Protein AF-X1MIT2-F1 (afdb_monomer_lite)

Structure (mmCIF, N/CA/C/O backbone):
data_AF-X1MIT2-F1
#
_entry.id   AF-X1MIT2-F1
#
loop_
_atom_site.group_PDB
_atom_site.id
_atom_site.type_symbol
_atom_site.label_atom_id
_atom_site.label_alt_id
_atom_site.label_comp_id
_atom_site.label_asym_id
_atom_site.label_entity_id
_atom_site.label_seq_id
_atom_site.pdbx_PDB_ins_code
_atom_site.Cartn_x
_atom_site.Cartn_y
_atom_site.Cartn_z
_atom_site.occupancy
_atom_site.B_iso_or_equiv
_atom_site.auth_seq_id
_atom_site.auth_comp_id
_atom_site.auth_asym_id
_atom_site.auth_atom_id
_atom_site.pdbx_PDB_model_num
ATOM 1 N N . MET A 1 1 ? -1.394 -12.475 2.514 1.00 59.34 1 MET A N 1
ATOM 2 C CA . MET A 1 1 ? -2.767 -11.956 2.740 1.00 59.34 1 MET A CA 1
ATOM 3 C C . MET A 1 1 ? -3.650 -12.975 3.450 1.00 59.34 1 MET A C 1
ATOM 5 O O . MET A 1 1 ? -4.331 -12.569 4.380 1.00 59.34 1 MET A O 1
ATOM 9 N N . GLN A 1 2 ? -3.579 -14.261 3.082 1.00 59.44 2 GLN A N 1
ATOM 10 C CA . GLN A 1 2 ? -4.323 -15.360 3.720 1.00 59.44 2 GLN A CA 1
ATOM 11 C C . GLN A 1 2 ? -4.137 -15.402 5.253 1.00 59.44 2 GLN A C 1
ATOM 13 O O . GLN A 1 2 ? -5.111 -15.265 5.972 1.00 59.44 2 GLN A O 1
ATOM 18 N N . ASP A 1 3 ? -2.895 -15.341 5.752 1.00 73.94 3 ASP A N 1
ATOM 19 C CA . ASP A 1 3 ? -2.593 -15.336 7.202 1.00 73.94 3 ASP A CA 1
ATOM 20 C C . ASP A 1 3 ? -3.260 -14.199 8.016 1.00 73.94 3 ASP A C 1
ATOM 22 O O . ASP A 1 3 ? -3.625 -14.389 9.171 1.00 73.94 3 ASP A O 1
ATOM 26 N N . ILE A 1 4 ? -3.464 -13.005 7.440 1.00 75.12 4 ILE A N 1
ATOM 27 C CA . ILE A 1 4 ? -4.157 -11.907 8.149 1.00 75.12 4 ILE A CA 1
ATOM 28 C C . ILE A 1 4 ? -5.676 -12.093 8.090 1.00 75.12 4 ILE A C 1
ATOM 30 O O . ILE A 1 4 ? -6.357 -11.770 9.059 1.00 75.12 4 ILE A O 1
ATOM 34 N N . GLY A 1 5 ? -6.197 -12.627 6.980 1.00 73.88 5 GLY A N 1
ATOM 35 C CA . GLY A 1 5 ? -7.602 -13.022 6.868 1.00 73.88 5 GLY A CA 1
ATOM 36 C C . GLY A 1 5 ? -7.962 -14.084 7.904 1.00 73.88 5 GLY A C 1
ATOM 37 O O . GLY A 1 5 ? -8.876 -13.871 8.692 1.00 73.88 5 GLY A O 1
ATOM 38 N N . ASP A 1 6 ? -7.150 -15.136 8.000 1.00 80.25 6 ASP A N 1
ATOM 39 C CA . ASP A 1 6 ? -7.333 -16.228 8.959 1.00 80.25 6 ASP A CA 1
ATOM 40 C C . ASP A 1 6 ? -7.255 -15.733 10.414 1.00 80.25 6 ASP A C 1
ATOM 42 O O . ASP A 1 6 ? -7.964 -16.224 11.292 1.00 80.25 6 ASP A O 1
ATOM 46 N N . LYS A 1 7 ? -6.401 -14.737 10.695 1.00 79.50 7 LYS A N 1
ATOM 47 C CA . LYS A 1 7 ? -6.331 -14.080 12.012 1.00 79.50 7 LYS A CA 1
ATOM 48 C C . LYS A 1 7 ? -7.601 -13.296 12.338 1.00 79.50 7 LYS A C 1
ATOM 50 O O . LYS A 1 7 ? -8.040 -13.357 13.480 1.00 79.50 7 LYS A O 1
ATOM 55 N N . ILE A 1 8 ? -8.190 -12.588 11.371 1.00 77.94 8 ILE A N 1
ATOM 56 C CA . ILE A 1 8 ? -9.464 -11.874 11.562 1.00 77.94 8 ILE A CA 1
ATOM 57 C C . ILE A 1 8 ? -10.600 -12.878 11.786 1.00 77.94 8 ILE A C 1
ATOM 59 O O . ILE A 1 8 ? -11.350 -12.731 12.744 1.00 77.94 8 ILE A O 1
ATOM 63 N N . GLU A 1 9 ? -10.688 -13.930 10.970 1.00 82.12 9 GLU A N 1
ATOM 64 C CA . GLU A 1 9 ? -11.732 -14.956 11.102 1.00 82.12 9 GLU A CA 1
ATOM 65 C C . GLU A 1 9 ? -11.688 -15.667 12.461 1.00 82.12 9 GLU A C 1
ATOM 67 O O . GLU A 1 9 ? -12.730 -15.879 13.080 1.00 82.12 9 GLU A O 1
ATOM 72 N N . LYS A 1 10 ? -10.488 -15.964 12.980 1.00 85.00 10 LYS A N 1
ATOM 73 C CA . LYS A 1 10 ? -10.304 -16.565 14.314 1.00 85.00 10 LYS A CA 1
ATOM 74 C C . LYS A 1 10 ? -10.772 -15.678 15.468 1.00 85.00 10 LYS A C 1
ATOM 76 O O . LYS A 1 10 ? -11.095 -16.209 16.527 1.00 85.00 10 LYS A O 1
ATOM 81 N N . LEU A 1 11 ? -10.782 -14.356 15.293 1.00 81.00 11 LEU A N 1
ATOM 82 C CA . LEU A 1 11 ? -11.264 -13.414 16.309 1.00 81.00 11 LEU A CA 1
ATOM 83 C C . LEU A 1 11 ? -12.794 -13.295 16.319 1.00 81.00 11 LEU A C 1
ATOM 85 O O . LEU A 1 11 ? -13.350 -12.771 17.282 1.00 81.00 11 LEU A O 1
ATOM 89 N N . GLY A 1 12 ? -13.466 -13.809 15.286 1.00 80.88 12 GLY A N 1
ATOM 90 C CA . GLY A 1 12 ? -14.914 -13.763 15.135 1.00 80.88 12 GLY A CA 1
ATOM 91 C C . GLY A 1 12 ? -15.398 -12.619 14.243 1.00 80.88 12 GLY A C 1
ATOM 92 O O . GLY A 1 12 ? -14.629 -11.815 13.717 1.00 80.88 12 GLY A O 1
ATOM 93 N N . ASN A 1 13 ? -16.715 -12.562 14.043 1.00 85.56 13 ASN A N 1
ATOM 94 C CA . ASN A 1 13 ? -17.338 -11.553 13.195 1.00 85.56 13 ASN A CA 1
ATOM 95 C C . ASN A 1 13 ? -17.529 -10.238 13.966 1.00 85.56 13 ASN A C 1
ATOM 97 O O . ASN A 1 13 ? -18.215 -10.203 14.988 1.00 85.56 13 ASN A O 1
ATOM 101 N N . LYS A 1 14 ? -16.979 -9.146 13.423 1.00 84.88 14 LYS A N 1
ATOM 102 C CA . LYS A 1 14 ? -17.106 -7.784 13.955 1.00 84.88 14 LYS A CA 1
ATOM 103 C C . LYS A 1 14 ? -18.549 -7.399 14.289 1.00 84.88 14 LYS A C 1
ATOM 105 O O . LYS A 1 14 ? -18.797 -6.934 15.397 1.00 84.88 14 LYS A O 1
ATOM 110 N N . SER A 1 15 ? -19.503 -7.661 13.392 1.00 83.62 15 SER A N 1
ATOM 111 C CA . SER A 1 15 ? -20.910 -7.299 13.619 1.00 83.62 15 SER A CA 1
ATOM 112 C C . SER A 1 15 ? -21.541 -8.091 14.764 1.00 83.62 15 SER A C 1
ATOM 114 O O . SER A 1 15 ? -22.374 -7.568 15.500 1.00 83.62 15 SER A O 1
ATOM 116 N N . SER A 1 16 ? -21.121 -9.345 14.955 1.00 83.56 16 SER A N 1
ATOM 117 C CA . SER A 1 16 ? -21.576 -10.174 16.073 1.00 83.56 16 SER A CA 1
ATOM 118 C C . SER A 1 16 ? -21.024 -9.668 17.407 1.00 83.56 16 SER A C 1
ATOM 120 O O . SER A 1 16 ? -21.765 -9.614 18.383 1.00 83.56 16 SER A O 1
ATOM 122 N N . ILE A 1 17 ? -19.762 -9.232 17.440 1.00 80.50 17 ILE A N 1
ATOM 123 C CA . ILE A 1 17 ? -19.133 -8.668 18.645 1.00 80.50 17 ILE A CA 1
ATOM 124 C C . ILE A 1 17 ? -19.742 -7.296 18.993 1.00 80.50 17 ILE A C 1
ATOM 126 O O . ILE A 1 17 ? -19.962 -6.989 20.164 1.00 80.50 17 ILE A O 1
ATOM 130 N N . GLU A 1 18 ? -20.072 -6.474 17.992 1.00 78.44 18 GLU A N 1
ATOM 131 C CA . GLU A 1 18 ? -20.801 -5.210 18.183 1.00 78.44 18 GLU A CA 1
ATOM 132 C C . GLU A 1 18 ? -22.214 -5.444 18.748 1.00 78.44 18 GLU A C 1
ATOM 134 O O . GLU A 1 18 ? -22.621 -4.765 19.694 1.00 78.44 18 GLU A O 1
ATOM 139 N N . ALA A 1 19 ? -22.943 -6.439 18.231 1.00 79.25 19 ALA A N 1
ATOM 140 C CA . ALA A 1 19 ? -24.257 -6.823 18.751 1.00 79.25 19 ALA A CA 1
ATOM 141 C C . ALA A 1 19 ? -24.184 -7.373 20.189 1.00 79.25 19 ALA A C 1
ATOM 143 O O . ALA A 1 19 ? -25.055 -7.089 21.017 1.00 79.25 19 ALA A O 1
ATOM 144 N N . GLU A 1 20 ? -23.131 -8.123 20.519 1.00 81.62 20 GLU A N 1
ATOM 145 C CA . GLU A 1 20 ? -22.884 -8.595 21.882 1.00 81.62 20 GLU A CA 1
ATOM 146 C C . GLU A 1 20 ? -22.630 -7.425 22.845 1.00 81.62 20 GLU A C 1
ATOM 148 O O . GLU A 1 20 ? -23.222 -7.381 23.923 1.00 81.62 20 GLU A O 1
ATOM 153 N N . LEU A 1 21 ? -21.835 -6.424 22.448 1.00 80.50 21 LEU A N 1
ATOM 154 C CA . LEU A 1 21 ? -21.629 -5.211 23.249 1.00 80.50 21 LEU A CA 1
ATOM 155 C C . LEU A 1 21 ? -22.930 -4.441 23.496 1.00 80.50 21 LEU A C 1
ATOM 157 O O . LEU A 1 21 ? -23.152 -3.965 24.612 1.00 80.50 21 LEU A O 1
ATOM 161 N N . GLN A 1 22 ? -23.797 -4.354 22.487 1.00 80.12 22 GLN A N 1
ATOM 162 C CA . GLN A 1 22 ? -25.125 -3.758 22.628 1.00 80.12 22 GLN A CA 1
ATOM 163 C C . GLN A 1 22 ? -25.978 -4.543 23.638 1.00 80.12 22 GLN A C 1
ATOM 165 O O . GLN A 1 22 ? -26.549 -3.960 24.559 1.00 80.12 22 GLN A O 1
ATOM 170 N N . THR A 1 23 ? -25.973 -5.873 23.543 1.00 82.00 23 THR A N 1
ATOM 171 C CA . THR A 1 23 ? -26.695 -6.762 24.469 1.00 82.00 23 THR A CA 1
ATOM 172 C C . THR A 1 23 ? -26.167 -6.643 25.905 1.00 82.00 23 THR A C 1
ATOM 174 O O . THR A 1 23 ? -26.935 -6.629 26.869 1.00 82.00 23 THR A O 1
ATOM 177 N N . ILE A 1 24 ? -24.848 -6.521 26.084 1.00 79.69 24 ILE A N 1
ATOM 178 C CA . ILE A 1 24 ? -24.220 -6.313 27.396 1.00 79.69 24 ILE A CA 1
ATOM 179 C C . ILE A 1 24 ? -24.657 -4.974 28.006 1.00 79.69 24 ILE A C 1
ATOM 181 O O . ILE A 1 24 ? -24.951 -4.918 29.204 1.00 79.69 24 ILE A O 1
ATOM 185 N N . ALA A 1 25 ? -24.738 -3.911 27.200 1.00 76.81 25 ALA A N 1
ATOM 186 C CA . ALA A 1 25 ? -25.212 -2.606 27.652 1.00 76.81 25 ALA A CA 1
ATOM 187 C C . ALA A 1 25 ? -26.683 -2.660 28.104 1.00 76.81 25 ALA A C 1
ATOM 189 O O . ALA A 1 25 ? -27.009 -2.174 29.189 1.00 76.81 25 ALA A O 1
ATOM 190 N N . GLU A 1 26 ? -27.546 -3.321 27.330 1.00 81.56 26 GLU A N 1
ATOM 191 C CA . GLU A 1 26 ? -28.964 -3.519 27.661 1.00 81.56 26 GLU A CA 1
ATOM 192 C C . GLU A 1 26 ? -29.146 -4.331 28.953 1.00 81.56 26 GLU A C 1
ATOM 194 O O . GLU A 1 26 ? -29.922 -3.949 29.832 1.00 81.56 26 GLU A O 1
ATOM 199 N N . ASN A 1 27 ? -28.366 -5.400 29.132 1.00 80.88 27 ASN A N 1
ATOM 200 C CA . ASN A 1 27 ? -28.388 -6.211 30.351 1.00 80.88 27 ASN A CA 1
ATOM 201 C C . ASN A 1 27 ? -27.878 -5.443 31.581 1.00 80.88 27 ASN A C 1
ATOM 203 O O . ASN A 1 27 ? -28.420 -5.595 32.679 1.00 80.88 27 ASN A O 1
ATOM 207 N N . SER A 1 28 ? -26.865 -4.586 31.412 1.00 75.38 28 SER A N 1
ATOM 208 C CA . SER A 1 28 ? -26.392 -3.704 32.485 1.00 75.38 28 SER A CA 1
ATOM 209 C C . SER A 1 28 ? -27.458 -2.673 32.873 1.00 75.38 28 SER A C 1
ATOM 211 O O . SER A 1 28 ? -27.595 -2.347 34.053 1.00 75.38 28 SER A O 1
ATOM 213 N N . GLU A 1 29 ? -28.239 -2.178 31.908 1.00 72.19 29 GLU A N 1
ATOM 214 C CA . GLU A 1 29 ? -29.372 -1.284 32.167 1.00 72.19 29 GLU A CA 1
ATOM 215 C C . GLU A 1 29 ? -30.506 -2.007 32.913 1.00 72.19 29 GLU A C 1
ATOM 217 O O . GLU A 1 29 ? -31.070 -1.463 33.866 1.00 72.19 29 GLU A O 1
ATOM 222 N N . ALA A 1 30 ? -30.822 -3.245 32.529 1.00 78.75 30 ALA A N 1
ATOM 223 C CA . ALA A 1 30 ? -31.832 -4.056 33.208 1.00 78.75 30 ALA A CA 1
ATOM 224 C C . ALA A 1 30 ? -31.465 -4.312 34.683 1.00 78.75 30 ALA A C 1
ATOM 226 O O . ALA A 1 30 ? -32.310 -4.161 35.570 1.00 78.75 30 ALA A O 1
ATOM 227 N N . LEU A 1 31 ? -30.190 -4.606 34.963 1.00 74.44 31 LEU A N 1
ATOM 228 C CA . LEU A 1 31 ? -29.671 -4.752 36.328 1.00 74.44 31 LEU A CA 1
ATOM 229 C C . LEU A 1 31 ? -29.819 -3.467 37.151 1.00 74.44 31 LEU A C 1
ATOM 231 O O . LEU A 1 31 ? -30.267 -3.534 38.298 1.00 74.44 31 LEU A O 1
ATOM 235 N N . SER A 1 32 ? -29.520 -2.305 36.562 1.00 65.75 32 SER A N 1
ATOM 236 C CA . SER A 1 32 ? -29.731 -0.997 37.200 1.00 65.75 32 SER A CA 1
ATOM 237 C C . SER A 1 32 ? -31.193 -0.798 37.614 1.00 65.75 32 SER A C 1
ATOM 239 O O . SER A 1 32 ? -31.471 -0.484 38.770 1.00 65.75 32 SER A O 1
ATOM 241 N N . LYS A 1 33 ? -32.143 -1.065 36.707 1.00 70.38 33 LYS A N 1
ATOM 242 C CA . LYS A 1 33 ? -33.585 -0.927 36.988 1.00 70.38 33 LYS A CA 1
ATOM 243 C C . LYS A 1 33 ? -34.067 -1.880 38.082 1.00 70.38 33 LYS A C 1
ATOM 245 O O . LYS A 1 33 ? -34.858 -1.483 38.930 1.00 70.38 33 LYS A O 1
ATOM 250 N N . SER A 1 34 ? -33.563 -3.116 38.100 1.00 68.69 34 SER A N 1
ATOM 251 C CA . SER A 1 34 ? -33.924 -4.119 39.116 1.00 68.69 34 SER A CA 1
ATOM 252 C C . SER A 1 34 ? -33.375 -3.829 40.520 1.00 68.69 34 SER A C 1
ATOM 254 O O . SER A 1 34 ? -33.817 -4.445 41.484 1.00 68.69 34 SER A O 1
ATOM 256 N N . SER A 1 35 ? -32.439 -2.883 40.651 1.00 67.06 35 SER A N 1
ATOM 257 C CA . SER A 1 35 ? -31.751 -2.580 41.914 1.00 67.06 35 SER A CA 1
ATOM 258 C C . SER A 1 35 ? -32.420 -1.473 42.739 1.00 67.06 35 SER A C 1
ATOM 260 O O . SER A 1 35 ? -31.833 -0.994 43.706 1.00 67.06 35 SER A O 1
ATOM 262 N N . GLY A 1 36 ? -33.639 -1.057 42.372 1.00 64.25 36 GLY A N 1
ATOM 263 C CA . GLY A 1 36 ? -34.439 -0.104 43.152 1.00 64.25 36 GLY A CA 1
ATOM 264 C C . GLY A 1 36 ? -34.000 1.359 43.038 1.00 64.25 36 GLY A C 1
ATOM 265 O O . GLY A 1 36 ? -34.250 2.135 43.955 1.00 64.25 36 GLY A O 1
ATOM 266 N N . PHE A 1 37 ? -33.336 1.741 41.942 1.00 71.75 37 PHE A N 1
ATOM 267 C CA . PHE A 1 37 ? -33.019 3.146 41.659 1.00 71.75 37 PHE A CA 1
ATOM 268 C C . PHE A 1 37 ? -34.305 3.962 41.517 1.00 71.75 37 PHE A C 1
ATOM 270 O O . PHE A 1 37 ? -35.259 3.496 40.888 1.00 71.75 37 PHE A O 1
ATOM 277 N N . THR A 1 38 ? -34.309 5.196 42.027 1.00 75.12 38 THR A N 1
ATOM 278 C CA . THR A 1 38 ? -35.384 6.142 41.686 1.00 75.12 38 THR A CA 1
ATOM 279 C C . THR A 1 38 ? -35.327 6.515 40.201 1.00 75.12 38 THR A C 1
ATOM 281 O O . THR A 1 38 ? -34.311 6.308 39.526 1.00 75.12 38 THR A O 1
ATOM 284 N N . ASP A 1 39 ? -36.401 7.100 39.669 1.00 74.81 39 ASP A N 1
ATOM 285 C CA . ASP A 1 39 ? -36.427 7.567 38.279 1.00 74.81 39 ASP A CA 1
ATOM 286 C C . ASP A 1 39 ? -35.335 8.620 38.007 1.00 74.81 39 ASP A C 1
ATOM 288 O O . ASP A 1 39 ? -34.649 8.552 36.980 1.00 74.81 39 ASP A O 1
ATOM 292 N N . GLU A 1 40 ? -35.082 9.538 38.951 1.00 78.62 40 GLU A N 1
ATOM 293 C CA . GLU A 1 40 ? -33.963 10.485 38.863 1.00 78.62 40 GLU A CA 1
ATOM 294 C C . GLU A 1 40 ? -32.590 9.799 38.876 1.00 78.62 40 GLU A C 1
ATOM 296 O O . GLU A 1 40 ? -31.692 10.208 38.132 1.00 78.62 40 GLU A O 1
ATOM 301 N N . GLU A 1 41 ? -32.398 8.762 39.696 1.00 76.56 41 GLU A N 1
ATOM 302 C CA . GLU A 1 41 ? -31.135 8.016 39.756 1.00 76.56 41 GLU A CA 1
ATOM 303 C C . GLU A 1 41 ? -30.885 7.226 38.471 1.00 76.56 41 GLU A C 1
ATOM 305 O O . GLU A 1 41 ? -29.778 7.276 37.932 1.00 76.56 41 GLU A O 1
ATOM 310 N N . ASN A 1 42 ? -31.913 6.572 37.925 1.00 73.69 42 ASN A N 1
ATOM 311 C CA . ASN A 1 42 ? -31.839 5.887 36.633 1.00 73.69 42 ASN A CA 1
ATOM 312 C C . ASN A 1 42 ? -31.506 6.858 35.495 1.00 73.69 42 ASN A C 1
ATOM 314 O O . ASN A 1 42 ? -30.665 6.553 34.644 1.00 73.69 42 ASN A O 1
ATOM 318 N N . LYS A 1 43 ? -32.121 8.047 35.485 1.00 78.62 43 LYS A N 1
ATOM 319 C CA . LYS A 1 43 ? -31.811 9.086 34.496 1.00 78.62 43 LYS A CA 1
ATOM 320 C C . LYS A 1 43 ? -30.350 9.528 34.597 1.00 78.62 43 LYS A C 1
ATOM 322 O O . LYS A 1 43 ? -29.637 9.535 33.594 1.00 78.62 43 LYS A O 1
ATOM 327 N N . LYS A 1 44 ? -29.875 9.819 35.810 1.00 82.06 44 LYS A N 1
ATOM 328 C CA . LYS A 1 44 ? -28.498 10.269 36.059 1.00 82.06 44 LYS A CA 1
ATOM 329 C C . LYS A 1 44 ? -27.459 9.187 35.751 1.00 82.06 44 LYS A C 1
ATOM 331 O O . LYS A 1 44 ? -26.394 9.494 35.219 1.00 82.06 44 LYS A O 1
ATOM 336 N N . TYR A 1 45 ? -27.779 7.925 36.030 1.00 79.81 45 TYR A N 1
ATOM 337 C CA . TYR A 1 45 ? -26.961 6.772 35.662 1.00 79.81 45 TYR A CA 1
ATOM 338 C C . TYR A 1 45 ? -26.798 6.652 34.141 1.00 79.81 45 TYR A C 1
ATOM 340 O O . TYR A 1 45 ? -25.669 6.550 33.656 1.00 79.81 45 TYR A O 1
ATOM 348 N N . LYS A 1 46 ? -27.895 6.751 33.375 1.00 76.44 46 LYS A N 1
ATOM 349 C CA . LYS A 1 46 ? -27.854 6.734 31.901 1.00 76.44 46 LYS A CA 1
ATOM 350 C C . LYS A 1 46 ? -27.038 7.886 31.325 1.00 76.44 46 LYS A C 1
ATOM 352 O O . LYS A 1 46 ? -26.208 7.670 30.444 1.00 76.44 46 LYS A O 1
ATOM 357 N N . GLU A 1 47 ? -27.239 9.096 31.840 1.00 82.50 47 GLU A N 1
ATOM 358 C CA . GLU A 1 47 ? -26.466 10.273 31.432 1.00 82.50 47 GLU A CA 1
ATOM 359 C C . GLU A 1 47 ? -24.963 10.074 31.696 1.00 82.50 47 GLU A C 1
ATOM 361 O O . GLU A 1 47 ? -24.132 10.394 30.844 1.00 82.50 47 GLU A O 1
ATOM 366 N N . LEU A 1 48 ? -24.595 9.493 32.845 1.00 83.81 48 LEU A N 1
ATOM 367 C CA . LEU A 1 48 ? -23.203 9.179 33.176 1.00 83.81 48 LEU A CA 1
ATOM 368 C C . LEU A 1 48 ? -22.617 8.083 32.280 1.00 83.81 48 LEU A C 1
ATOM 370 O O . LEU A 1 48 ? -21.482 8.237 31.831 1.00 83.81 48 LEU A O 1
ATOM 374 N N . GLN A 1 49 ? -23.367 7.021 31.975 1.00 78.75 49 GLN A N 1
ATOM 375 C CA . GLN A 1 49 ? -22.930 5.991 31.027 1.00 78.75 49 GLN A CA 1
ATOM 376 C C . GLN A 1 49 ? -22.662 6.587 29.642 1.00 78.75 49 GLN A C 1
ATOM 378 O O . GLN A 1 49 ? -21.567 6.420 29.103 1.00 78.75 49 GLN A O 1
ATOM 383 N N . GLN A 1 50 ? -23.614 7.348 29.093 1.00 80.06 50 GLN A N 1
ATOM 384 C CA . GLN A 1 50 ? -23.450 8.016 27.798 1.00 80.06 50 GLN A CA 1
ATOM 385 C C . GLN A 1 50 ? -22.251 8.969 27.805 1.00 80.06 50 GLN A C 1
ATOM 387 O O . GLN A 1 50 ? -21.460 8.990 26.860 1.00 80.06 50 GLN A O 1
ATOM 392 N N . LYS A 1 51 ? -22.065 9.717 28.897 1.00 86.25 51 LYS A N 1
ATOM 393 C CA . LYS A 1 51 ? -20.923 10.617 29.073 1.00 86.25 51 LYS A CA 1
ATOM 394 C C . LYS A 1 51 ? -19.593 9.866 29.124 1.00 86.25 51 LYS A C 1
ATOM 396 O O . LYS A 1 51 ? -18.638 10.317 28.499 1.00 86.25 51 LYS A O 1
ATOM 401 N N . VAL A 1 52 ? -19.509 8.735 29.828 1.00 85.31 52 VAL A N 1
ATOM 402 C CA . VAL A 1 52 ? -18.300 7.891 29.866 1.00 85.31 52 VAL A CA 1
ATOM 403 C C . VAL A 1 52 ? -17.985 7.335 28.479 1.00 85.31 52 VAL A C 1
ATOM 405 O O . VAL A 1 52 ? -16.834 7.413 28.051 1.00 85.31 52 VAL A O 1
ATOM 408 N N . THR A 1 53 ? -18.987 6.835 27.753 1.00 78.38 53 THR A N 1
ATOM 409 C CA . THR A 1 53 ? -18.820 6.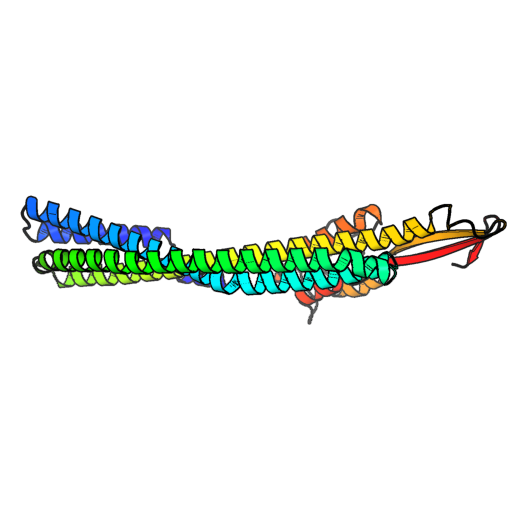336 26.380 1.00 78.38 53 THR A CA 1
ATOM 410 C C . THR A 1 53 ? -18.336 7.439 25.441 1.00 78.38 53 THR A C 1
ATOM 412 O O . THR A 1 53 ? -17.341 7.258 24.739 1.00 78.38 53 THR A O 1
ATOM 415 N N . SER A 1 54 ? -18.968 8.615 25.485 1.00 82.19 54 SER A N 1
ATOM 416 C CA . SER A 1 54 ? -18.583 9.776 24.675 1.00 82.19 54 SER A CA 1
ATOM 417 C C . SER A 1 54 ? -17.159 10.255 24.987 1.00 82.19 54 SER A C 1
ATOM 419 O O . SER A 1 54 ? -16.357 10.441 24.073 1.00 82.19 54 SER A O 1
ATOM 421 N N . LEU A 1 55 ? -16.803 10.387 26.271 1.00 88.19 55 LEU A N 1
ATOM 422 C CA . LEU A 1 55 ? -15.463 10.810 26.692 1.00 88.19 55 LEU A CA 1
ATOM 423 C C . LEU A 1 55 ? -14.388 9.775 26.334 1.00 88.19 55 LEU A C 1
ATOM 425 O O . LEU A 1 55 ? -13.300 10.165 25.922 1.00 88.19 55 LEU A O 1
ATOM 429 N N . ASN A 1 56 ? -14.679 8.474 26.444 1.00 83.88 56 ASN A N 1
ATOM 430 C CA . ASN A 1 56 ? -13.776 7.420 25.968 1.00 83.88 56 ASN A CA 1
ATOM 431 C C . ASN A 1 56 ? -13.515 7.571 24.460 1.00 83.88 56 ASN A C 1
ATOM 433 O O . ASN A 1 56 ? -12.357 7.593 24.046 1.00 83.88 56 ASN A O 1
ATOM 437 N N . ALA A 1 57 ? -14.567 7.726 23.649 1.00 80.00 57 ALA A N 1
ATOM 438 C CA . ALA A 1 57 ? -14.436 7.897 22.201 1.00 80.00 57 ALA A CA 1
ATOM 439 C C . ALA A 1 57 ? -13.642 9.166 21.833 1.00 80.00 57 ALA A C 1
ATOM 441 O O . ALA A 1 57 ? -12.805 9.142 20.925 1.00 80.00 57 ALA A O 1
ATOM 442 N N . GLN A 1 58 ? -13.848 10.263 22.570 1.00 89.94 58 GLN A N 1
ATOM 443 C CA . GLN A 1 58 ? -13.060 11.490 22.422 1.00 89.94 58 GLN A CA 1
ATOM 444 C C . GLN A 1 58 ? -11.584 11.264 22.769 1.00 89.94 58 GLN A C 1
ATOM 446 O O . GLN A 1 58 ? -10.722 11.601 21.959 1.00 89.94 58 GLN A O 1
ATOM 451 N N . CYS A 1 59 ? -11.278 10.641 23.914 1.00 90.81 59 CYS A N 1
ATOM 452 C CA . CYS A 1 59 ? -9.908 10.283 24.295 1.00 90.81 59 CYS A CA 1
ATOM 453 C C . CYS A 1 59 ? -9.221 9.443 23.209 1.00 90.81 59 CYS A C 1
ATOM 455 O O . CYS A 1 59 ? -8.090 9.736 22.827 1.00 90.81 59 CYS A O 1
ATOM 457 N N . GLU A 1 60 ? -9.904 8.429 22.675 1.00 85.94 60 GLU A N 1
ATOM 458 C CA . GLU A 1 60 ? -9.359 7.586 21.608 1.00 85.94 60 GLU A CA 1
ATOM 459 C C . GLU A 1 60 ? -9.132 8.349 20.301 1.00 85.94 60 GLU A C 1
ATOM 461 O O . GLU A 1 60 ? -8.174 8.063 19.585 1.00 85.94 60 GLU A O 1
ATOM 466 N N . THR A 1 61 ? -9.999 9.304 19.969 1.00 89.00 61 THR A N 1
ATOM 467 C CA . THR A 1 61 ? -9.844 10.143 18.772 1.00 89.00 61 THR A CA 1
ATOM 468 C C . THR A 1 61 ? -8.650 11.081 18.921 1.00 89.00 61 THR A C 1
ATOM 470 O O . THR A 1 61 ? -7.786 11.113 18.048 1.00 89.00 61 THR A O 1
ATOM 473 N N . ILE A 1 62 ? -8.544 11.782 20.055 1.00 93.06 62 ILE A N 1
ATOM 474 C CA . ILE A 1 62 ? -7.420 12.681 20.356 1.00 93.06 62 ILE A CA 1
ATOM 475 C C . ILE A 1 62 ? -6.098 11.904 20.341 1.00 93.06 62 ILE A C 1
ATOM 477 O O . ILE A 1 62 ? -5.127 12.348 19.727 1.00 93.06 62 ILE A O 1
ATOM 481 N N . GLN A 1 63 ? -6.065 10.726 20.975 1.00 91.00 63 GLN A N 1
ATOM 482 C CA . GLN A 1 63 ? -4.893 9.851 20.994 1.00 91.00 63 GLN A CA 1
ATOM 483 C C . GLN A 1 63 ? -4.471 9.449 19.574 1.00 91.00 63 GLN A C 1
ATOM 485 O O . GLN A 1 63 ? -3.300 9.604 19.231 1.00 91.00 63 GLN A O 1
ATOM 490 N N . ARG A 1 64 ? -5.414 8.990 18.737 1.00 89.31 64 ARG A N 1
ATOM 491 C CA . ARG A 1 64 ? -5.142 8.599 17.343 1.00 89.31 64 ARG A CA 1
ATOM 492 C C . ARG A 1 64 ? -4.600 9.761 16.511 1.00 89.31 64 ARG A C 1
ATOM 494 O O . ARG A 1 64 ? -3.611 9.595 15.802 1.00 89.31 64 ARG A O 1
ATOM 501 N N . THR A 1 65 ? -5.201 10.945 16.619 1.00 91.88 65 THR A N 1
ATOM 502 C CA . THR A 1 65 ? -4.731 12.141 15.899 1.00 91.88 65 THR A CA 1
ATOM 503 C C . THR A 1 65 ? -3.340 12.567 16.367 1.00 91.88 65 THR A C 1
ATOM 505 O O . THR A 1 65 ? -2.506 12.969 15.555 1.00 91.88 65 THR A O 1
ATOM 508 N N . ARG A 1 66 ? -3.046 12.440 17.667 1.00 94.19 66 ARG A N 1
ATOM 509 C CA . ARG A 1 66 ? -1.708 12.722 18.196 1.00 94.19 66 ARG A CA 1
ATOM 510 C C . ARG A 1 66 ? -0.667 11.758 17.632 1.00 94.19 66 ARG A C 1
ATOM 512 O O . ARG A 1 66 ? 0.380 12.212 17.180 1.00 94.19 66 ARG A O 1
ATOM 519 N N . GLU A 1 67 ? -0.950 10.457 17.663 1.00 90.44 67 GLU A N 1
ATOM 520 C CA . GLU A 1 67 ? -0.068 9.423 17.103 1.00 90.44 67 GLU A CA 1
ATOM 521 C C . GLU A 1 67 ? 0.181 9.657 15.608 1.00 90.44 67 GLU A C 1
ATOM 523 O O . GLU A 1 67 ? 1.316 9.553 15.153 1.00 90.44 67 GLU A O 1
ATOM 528 N N . TYR A 1 68 ? -0.846 10.066 14.858 1.00 91.31 68 TYR A N 1
ATOM 529 C CA . TYR A 1 68 ? -0.706 10.448 13.453 1.00 91.31 68 TYR A CA 1
ATOM 530 C C . TYR A 1 68 ? 0.303 11.590 13.248 1.00 91.31 68 TYR A C 1
ATOM 532 O O . TYR A 1 68 ? 1.205 11.462 12.422 1.00 91.31 68 TYR A O 1
ATOM 540 N N . PHE A 1 69 ? 0.213 12.683 14.013 1.00 94.44 69 PHE A N 1
ATOM 541 C CA . PHE A 1 69 ? 1.182 13.783 13.904 1.00 94.44 69 PHE A CA 1
ATOM 542 C C . PHE A 1 69 ? 2.599 13.384 14.326 1.00 94.44 69 PHE A C 1
ATOM 544 O O . PHE A 1 69 ? 3.563 13.842 13.714 1.00 94.44 69 PHE A O 1
ATOM 551 N N . GLN A 1 70 ? 2.738 12.516 15.331 1.00 90.50 70 GLN A N 1
ATOM 552 C CA . GLN A 1 70 ? 4.040 11.966 15.716 1.00 90.50 70 GLN A CA 1
ATOM 553 C C . GLN A 1 70 ? 4.645 11.137 14.578 1.00 90.50 70 GLN A C 1
ATOM 555 O O . GLN A 1 70 ? 5.815 11.315 14.245 1.00 90.50 70 GLN A O 1
ATOM 560 N N . GLU A 1 71 ? 3.841 10.302 13.924 1.00 91.44 71 GLU A N 1
ATOM 561 C CA . GLU A 1 71 ? 4.303 9.489 12.802 1.00 91.44 71 GLU A CA 1
ATOM 562 C C . GLU A 1 71 ? 4.732 10.348 11.608 1.00 91.44 71 GLU A C 1
ATOM 564 O O . GLU A 1 71 ? 5.798 10.121 11.035 1.00 91.44 71 GLU A O 1
ATOM 569 N N . LEU A 1 72 ? 3.961 11.390 11.276 1.00 93.31 72 LEU A N 1
ATOM 570 C CA . LEU A 1 72 ? 4.354 12.358 10.249 1.00 93.31 72 LEU A CA 1
ATOM 571 C C . LEU A 1 72 ? 5.692 13.026 10.580 1.00 93.31 72 LEU A C 1
ATOM 573 O O . LEU A 1 72 ? 6.538 13.156 9.696 1.00 93.31 72 LEU A O 1
ATOM 577 N N . SER A 1 73 ? 5.905 13.405 11.846 1.00 93.44 73 SER A N 1
ATOM 578 C CA . SER A 1 73 ? 7.156 14.039 12.281 1.00 93.44 73 SER A CA 1
ATOM 579 C C . SER A 1 73 ? 8.368 13.122 12.186 1.00 93.44 73 SER A C 1
ATOM 581 O O . SER A 1 73 ? 9.478 13.615 12.019 1.00 93.44 73 SER A O 1
ATOM 583 N N . ASN A 1 74 ? 8.153 11.806 12.228 1.00 89.81 74 ASN A N 1
ATOM 584 C CA . ASN A 1 74 ? 9.215 10.815 12.105 1.00 89.81 74 ASN A CA 1
ATOM 585 C C . ASN A 1 74 ? 9.504 10.452 10.640 1.00 89.81 74 ASN A C 1
ATOM 587 O O . ASN A 1 74 ? 10.664 10.300 10.268 1.00 89.81 74 ASN A O 1
ATOM 591 N N . GLN A 1 75 ? 8.472 10.304 9.801 1.00 91.56 75 GLN A N 1
ATOM 592 C CA . GLN A 1 75 ? 8.639 9.793 8.432 1.00 91.56 75 GLN A CA 1
ATOM 593 C C . GLN A 1 75 ? 8.992 10.869 7.399 1.00 91.56 75 GLN A C 1
ATOM 595 O O . GLN A 1 75 ? 9.813 10.622 6.513 1.00 91.56 75 GLN A O 1
ATOM 600 N N . ILE A 1 76 ? 8.373 12.052 7.485 1.00 93.81 76 ILE A N 1
ATOM 601 C CA . ILE A 1 76 ? 8.546 13.105 6.473 1.00 93.81 76 ILE A CA 1
ATOM 602 C C . ILE A 1 76 ? 9.998 13.591 6.362 1.00 93.81 76 ILE A C 1
ATOM 604 O O . ILE A 1 76 ? 10.459 13.715 5.227 1.00 93.81 76 ILE A O 1
ATOM 608 N N . PRO A 1 77 ? 10.762 13.801 7.455 1.00 93.00 77 PRO A N 1
ATOM 609 C CA . PRO A 1 77 ? 12.146 14.261 7.342 1.00 93.00 77 PRO A CA 1
ATOM 610 C C . PRO A 1 77 ? 13.009 13.349 6.466 1.00 93.00 77 PRO A C 1
ATOM 612 O O . PRO A 1 77 ? 13.677 13.836 5.560 1.00 93.00 77 PRO A O 1
ATOM 615 N N . ALA A 1 78 ? 12.908 12.030 6.656 1.00 90.19 78 ALA A N 1
ATOM 616 C CA . ALA A 1 78 ? 13.655 11.057 5.864 1.00 90.19 78 ALA A CA 1
ATOM 617 C C . ALA A 1 78 ? 13.238 11.057 4.380 1.00 90.19 78 ALA A C 1
ATOM 619 O O . ALA A 1 78 ? 14.074 10.898 3.493 1.00 90.19 78 ALA A O 1
ATOM 620 N N . HIS A 1 79 ? 11.946 11.247 4.083 1.00 92.56 79 HIS A N 1
ATOM 621 C CA . HIS A 1 79 ? 11.474 11.371 2.697 1.00 92.56 79 HIS A CA 1
ATOM 622 C C . HIS A 1 79 ? 11.953 12.663 2.029 1.00 92.56 79 HIS A C 1
ATOM 624 O O . HIS A 1 79 ? 12.315 12.637 0.852 1.00 92.56 79 HIS A O 1
ATOM 630 N N . ILE A 1 80 ? 11.992 13.774 2.767 1.00 95.00 80 ILE A N 1
ATOM 631 C CA . ILE A 1 80 ? 12.528 15.042 2.267 1.00 95.00 80 ILE A CA 1
ATOM 632 C C . ILE A 1 80 ? 14.028 14.922 1.996 1.00 95.00 80 ILE A C 1
ATOM 634 O O . ILE A 1 80 ? 14.471 15.326 0.926 1.00 95.00 80 ILE A O 1
ATOM 638 N N . GLU A 1 81 ? 14.801 14.325 2.904 1.00 92.31 81 GLU A N 1
ATOM 639 C CA . GLU A 1 81 ? 16.235 14.082 2.688 1.00 92.31 81 GLU A CA 1
ATOM 640 C C . GLU A 1 81 ? 16.485 13.233 1.439 1.00 92.31 81 GLU A C 1
ATOM 642 O O . GLU A 1 81 ? 17.289 13.616 0.593 1.00 92.31 81 GLU A O 1
ATOM 647 N N . LYS A 1 82 ? 15.721 12.147 1.262 1.00 93.31 82 LYS A N 1
ATOM 648 C CA . LYS A 1 82 ? 15.780 11.315 0.053 1.00 93.31 82 LYS A CA 1
ATOM 649 C C . LYS A 1 82 ? 15.473 12.110 -1.215 1.00 93.31 82 LYS A C 1
ATOM 651 O O . LYS A 1 82 ? 16.208 11.998 -2.185 1.00 93.31 82 LYS A O 1
ATOM 656 N N . THR A 1 83 ? 14.431 12.939 -1.190 1.00 93.06 83 THR A N 1
ATOM 657 C CA . THR A 1 83 ? 14.049 13.784 -2.335 1.00 93.06 83 THR A CA 1
ATOM 658 C C . THR A 1 83 ? 15.154 14.788 -2.678 1.00 93.06 83 THR A C 1
ATOM 660 O O . THR A 1 83 ? 15.446 15.025 -3.844 1.00 93.06 83 THR A O 1
ATOM 663 N N . ILE A 1 84 ? 15.793 15.378 -1.664 1.00 94.12 84 ILE A N 1
ATOM 664 C CA . ILE A 1 84 ? 16.921 16.296 -1.848 1.00 94.12 84 ILE A CA 1
ATOM 665 C C . ILE A 1 84 ? 18.105 15.576 -2.510 1.00 94.12 84 ILE A C 1
ATOM 667 O O . ILE A 1 84 ? 18.729 16.157 -3.393 1.00 94.12 84 ILE A O 1
ATOM 671 N N . SER A 1 85 ? 18.393 14.329 -2.126 1.00 91.19 85 SER A N 1
ATOM 672 C CA . SER A 1 85 ? 19.428 13.514 -2.777 1.00 91.19 85 SER A CA 1
ATOM 673 C C . SER A 1 85 ? 19.073 13.147 -4.221 1.00 91.19 85 SER A C 1
ATOM 675 O O . SER A 1 85 ? 19.917 13.278 -5.098 1.00 91.19 85 SER A O 1
ATOM 677 N N . GLU A 1 86 ? 17.823 12.765 -4.494 1.00 92.69 86 GLU A N 1
ATOM 678 C CA . GLU A 1 86 ? 17.344 12.467 -5.856 1.00 92.69 86 GLU A CA 1
ATOM 679 C C . GLU A 1 86 ? 17.425 13.696 -6.781 1.00 92.69 86 GLU A C 1
ATOM 681 O O . GLU A 1 86 ? 17.704 13.563 -7.970 1.00 92.69 86 GLU A O 1
ATOM 686 N N . LEU A 1 87 ? 17.233 14.907 -6.243 1.00 92.38 87 LEU A N 1
ATOM 687 C CA . LEU A 1 87 ? 17.457 16.146 -6.994 1.00 92.38 87 LEU A CA 1
ATOM 688 C C . LEU A 1 87 ? 18.927 16.337 -7.382 1.00 92.38 87 LEU A C 1
ATOM 690 O O . LEU A 1 87 ? 19.194 16.863 -8.460 1.00 92.38 87 LEU A O 1
ATOM 694 N N . ASP A 1 88 ? 19.870 15.941 -6.523 1.00 88.81 88 ASP A N 1
ATOM 695 C CA . ASP A 1 88 ? 21.298 16.023 -6.842 1.00 88.81 88 ASP A CA 1
ATOM 696 C C . ASP A 1 88 ? 21.668 15.050 -7.970 1.00 88.81 88 ASP A C 1
ATOM 698 O O . ASP A 1 88 ? 22.351 15.448 -8.911 1.00 88.81 88 ASP A O 1
ATOM 702 N N . GLU A 1 89 ? 21.146 13.822 -7.938 1.00 90.31 89 GLU A N 1
ATOM 703 C CA . GLU A 1 89 ? 21.340 12.834 -9.010 1.00 90.31 89 GLU A CA 1
ATOM 704 C C . GLU A 1 89 ? 20.769 13.317 -10.351 1.00 90.31 89 GLU A C 1
ATOM 706 O O . GLU A 1 89 ? 21.459 13.275 -11.369 1.00 90.31 89 GLU A O 1
ATOM 711 N N . LEU A 1 90 ? 19.543 13.852 -10.342 1.00 90.31 90 LEU A N 1
ATOM 712 C CA . LEU A 1 90 ? 18.894 14.391 -11.540 1.00 90.31 90 LEU A CA 1
ATOM 713 C C . LEU A 1 90 ? 19.696 15.541 -12.165 1.00 90.31 90 LEU A C 1
ATOM 715 O O . LEU A 1 90 ? 19.784 15.656 -13.386 1.00 90.31 90 LEU A O 1
ATOM 719 N N . VAL A 1 91 ? 20.267 16.420 -11.340 1.00 89.38 91 VAL A N 1
ATOM 720 C CA . VAL A 1 91 ? 21.060 17.554 -11.832 1.00 89.38 91 VAL A CA 1
ATOM 721 C C . VAL A 1 91 ? 22.329 17.072 -12.525 1.00 89.38 91 VAL A C 1
ATOM 723 O O . VAL A 1 91 ? 22.641 17.565 -13.608 1.00 89.38 91 VAL A O 1
ATOM 726 N N . GLU A 1 92 ? 23.031 16.099 -11.947 1.00 88.38 92 GLU A N 1
ATOM 727 C CA . GLU A 1 92 ? 24.224 15.513 -12.568 1.00 88.38 92 GLU A CA 1
ATOM 728 C C . GLU A 1 92 ? 23.875 14.765 -13.871 1.00 88.38 92 GLU A C 1
ATOM 730 O O . GLU A 1 92 ? 24.596 14.894 -14.861 1.00 88.38 92 GLU A O 1
ATOM 735 N N . GLU A 1 93 ? 22.734 14.065 -13.926 1.00 89.25 93 GLU A N 1
ATOM 736 C CA . GLU A 1 93 ? 22.239 13.416 -15.150 1.00 89.25 93 GLU A CA 1
ATOM 737 C C . GLU A 1 93 ? 21.980 14.430 -16.276 1.00 89.25 93 GLU A C 1
ATOM 739 O O . GLU A 1 93 ? 22.418 14.230 -17.411 1.00 89.25 93 GLU A O 1
ATOM 744 N N . VAL A 1 94 ? 21.317 15.550 -15.972 1.00 89.00 94 VAL A N 1
ATOM 745 C CA . VAL A 1 94 ? 21.039 16.607 -16.959 1.00 89.00 94 VAL A CA 1
ATOM 746 C C . VAL A 1 94 ? 22.327 17.284 -17.429 1.00 89.00 94 VAL A C 1
ATOM 748 O O . VAL A 1 94 ? 22.479 17.528 -18.628 1.00 89.00 94 VAL A O 1
ATOM 751 N N . ILE A 1 95 ? 23.267 17.562 -16.518 1.00 88.81 95 ILE A N 1
ATOM 752 C CA . ILE A 1 95 ? 24.587 18.115 -16.865 1.00 88.81 95 ILE A CA 1
ATOM 753 C C . ILE A 1 95 ? 25.310 17.179 -17.839 1.00 88.81 95 ILE A C 1
ATOM 755 O O . ILE A 1 95 ? 25.793 17.638 -18.876 1.00 88.81 95 ILE A O 1
ATOM 759 N N . ALA A 1 96 ? 25.342 15.878 -17.537 1.00 87.00 96 ALA A N 1
ATOM 760 C CA . ALA A 1 96 ? 25.977 14.875 -18.384 1.00 87.00 96 ALA A CA 1
ATOM 761 C C . ALA A 1 96 ? 25.279 14.741 -19.746 1.00 87.00 96 ALA A C 1
ATOM 763 O O . ALA A 1 96 ? 25.948 14.694 -20.776 1.00 87.00 96 ALA A O 1
ATOM 764 N N . SER A 1 97 ? 23.942 14.732 -19.768 1.00 90.00 97 SER A N 1
ATOM 765 C CA . SER A 1 97 ? 23.155 14.601 -20.999 1.00 90.00 97 SER A CA 1
ATOM 766 C C . SER A 1 97 ? 23.308 15.792 -21.946 1.00 90.00 97 SER A C 1
ATOM 768 O O . SER A 1 97 ? 23.191 15.609 -23.156 1.00 90.00 97 SER A O 1
ATOM 770 N N . LEU A 1 98 ? 23.503 17.002 -21.417 1.00 90.44 98 LEU A N 1
ATOM 771 C CA . LEU A 1 98 ? 23.639 18.222 -22.218 1.00 90.44 98 LEU A CA 1
ATOM 772 C C . LEU A 1 98 ? 25.101 18.600 -22.493 1.00 90.44 98 LEU A C 1
ATOM 774 O O . LEU A 1 98 ? 25.345 19.496 -23.296 1.00 90.44 98 LEU A O 1
ATOM 778 N N . GLY A 1 99 ? 26.064 17.939 -21.843 1.00 89.88 99 GLY A N 1
ATOM 779 C CA . GLY A 1 99 ? 27.490 18.220 -22.010 1.00 89.88 99 GLY A CA 1
ATOM 780 C C . GLY A 1 99 ? 27.885 19.636 -21.578 1.00 89.88 99 GLY A C 1
ATOM 781 O O . GLY A 1 99 ? 28.714 20.261 -22.238 1.00 89.88 99 GLY A O 1
ATOM 782 N N . LEU A 1 100 ? 27.271 20.157 -20.508 1.00 89.31 100 LEU A N 1
ATOM 783 C CA . LEU A 1 100 ? 27.464 21.546 -20.073 1.00 89.31 100 LEU A CA 1
ATOM 784 C C . LEU A 1 100 ? 28.905 21.820 -19.620 1.00 89.31 100 LEU A C 1
ATOM 786 O O . LEU A 1 100 ? 29.519 21.016 -18.916 1.00 89.31 100 LEU A O 1
ATOM 790 N N . ALA A 1 101 ? 29.420 22.999 -19.959 1.00 91.06 101 ALA A N 1
ATOM 791 C CA . ALA A 1 101 ? 30.724 23.473 -19.516 1.00 91.06 101 ALA A CA 1
ATOM 792 C C . ALA A 1 101 ? 30.681 24.036 -18.081 1.00 91.06 101 ALA A C 1
ATOM 794 O O . ALA A 1 101 ? 29.655 24.518 -17.596 1.00 91.06 101 ALA A O 1
ATOM 795 N N . ASP A 1 102 ? 31.838 24.085 -17.414 1.00 88.88 102 ASP A N 1
ATOM 796 C CA . ASP A 1 102 ? 31.975 24.549 -16.021 1.00 88.88 102 ASP A CA 1
ATOM 797 C C . ASP A 1 102 ? 31.346 25.923 -15.739 1.00 88.88 102 ASP A C 1
ATOM 799 O O . ASP A 1 102 ? 30.832 26.168 -14.644 1.00 88.88 102 ASP A O 1
ATOM 803 N N . ALA A 1 103 ? 31.403 26.849 -16.700 1.00 89.69 103 ALA A N 1
ATOM 804 C CA . ALA A 1 103 ? 30.824 28.183 -16.552 1.00 89.69 103 ALA A CA 1
ATOM 805 C C . ALA A 1 103 ? 29.284 28.149 -16.507 1.00 89.69 103 ALA A C 1
ATOM 807 O O . ALA A 1 103 ? 28.677 28.891 -15.734 1.00 89.69 103 ALA A O 1
ATOM 808 N N . GLU A 1 104 ? 28.666 27.262 -17.288 1.00 89.25 104 GLU A N 1
ATOM 809 C CA . GLU A 1 104 ? 27.214 27.055 -17.349 1.00 89.25 104 GLU A CA 1
ATOM 810 C C . GLU A 1 104 ? 26.726 26.314 -16.099 1.00 89.25 104 GLU A C 1
ATOM 812 O O . GLU A 1 104 ? 25.737 26.698 -15.475 1.00 89.25 104 GLU A O 1
ATOM 817 N N . ILE A 1 105 ? 27.488 25.317 -15.641 1.00 90.44 105 ILE A N 1
ATOM 818 C CA . ILE A 1 105 ? 27.215 24.625 -14.375 1.00 90.44 105 ILE A CA 1
ATOM 819 C C . ILE A 1 105 ? 27.277 25.619 -13.207 1.00 90.44 105 ILE A C 1
ATOM 821 O O . ILE A 1 105 ? 26.395 25.630 -12.343 1.00 90.44 105 ILE A O 1
ATOM 825 N N . LYS A 1 106 ? 28.290 26.495 -13.176 1.00 91.12 106 LYS A N 1
ATOM 826 C CA . LYS A 1 106 ? 28.442 27.519 -12.127 1.00 91.12 106 LYS A CA 1
ATOM 827 C C . LYS A 1 106 ? 27.286 28.516 -12.081 1.00 91.12 106 LYS A C 1
ATOM 829 O O . LYS A 1 106 ? 26.987 28.999 -10.990 1.00 91.12 106 LYS A O 1
ATOM 834 N N . SER A 1 107 ? 26.645 28.826 -13.208 1.00 88.25 107 SER A N 1
ATOM 835 C CA . SER A 1 107 ? 25.492 29.734 -13.228 1.00 88.25 107 SER A CA 1
ATOM 836 C C . SER A 1 107 ? 24.197 29.041 -12.786 1.00 88.25 107 SER A C 1
ATOM 838 O O . SER A 1 107 ? 23.403 29.647 -12.069 1.00 88.25 107 SER A O 1
ATOM 840 N N . ALA A 1 108 ? 24.005 27.760 -13.122 1.00 85.00 108 ALA A N 1
ATOM 841 C CA . ALA A 1 108 ? 22.792 27.008 -12.788 1.00 85.00 108 ALA A CA 1
ATOM 842 C C . ALA A 1 108 ? 22.773 26.461 -11.345 1.00 85.00 108 ALA A C 1
ATOM 844 O O . ALA A 1 108 ? 21.745 26.509 -10.662 1.00 85.00 108 ALA A O 1
ATOM 845 N N . LYS A 1 109 ? 23.914 25.970 -10.841 1.00 87.12 109 LYS A N 1
ATOM 846 C CA . LYS A 1 109 ? 24.031 25.279 -9.540 1.00 87.12 109 LYS A CA 1
ATOM 847 C C . LYS A 1 109 ? 23.503 26.078 -8.331 1.00 87.12 109 LYS A C 1
ATOM 849 O O . LYS A 1 109 ? 22.851 25.470 -7.476 1.00 87.12 109 LYS A O 1
ATOM 854 N N . PRO A 1 110 ? 23.684 27.413 -8.232 1.00 92.81 110 PRO A N 1
ATOM 855 C CA . PRO A 1 110 ? 23.110 28.207 -7.143 1.00 92.81 110 PRO A CA 1
ATOM 856 C C . PRO A 1 110 ? 21.578 28.147 -7.056 1.00 92.81 110 PRO A C 1
ATOM 858 O O . PRO A 1 110 ? 21.037 28.186 -5.951 1.00 92.81 110 PRO A O 1
ATOM 861 N N . HIS A 1 111 ? 20.869 28.010 -8.182 1.00 92.31 111 HIS A N 1
ATOM 862 C CA . HIS A 1 111 ? 19.405 27.923 -8.188 1.00 92.31 111 HIS A CA 1
ATOM 863 C C . HIS A 1 111 ? 18.911 26.619 -7.550 1.00 92.31 111 HIS A C 1
ATOM 865 O O . HIS A 1 111 ? 17.978 26.642 -6.748 1.00 92.31 111 HIS A O 1
ATOM 871 N N . ILE A 1 112 ? 19.589 25.502 -7.828 1.00 91.50 112 ILE A N 1
ATOM 872 C CA . ILE A 1 112 ? 19.305 24.209 -7.191 1.00 91.50 112 ILE A CA 1
ATOM 873 C C . ILE A 1 112 ? 19.628 24.261 -5.698 1.00 91.50 112 ILE A C 1
ATOM 875 O O . ILE A 1 112 ? 18.832 23.811 -4.876 1.00 91.50 112 ILE A O 1
ATOM 879 N N . ILE A 1 113 ? 20.767 24.851 -5.321 1.00 93.38 113 ILE A N 1
ATOM 880 C CA . ILE A 1 113 ? 21.126 25.031 -3.907 1.00 93.38 113 ILE A CA 1
ATOM 881 C C . ILE A 1 113 ? 20.034 25.819 -3.176 1.00 93.38 113 ILE A C 1
ATOM 883 O O . ILE A 1 113 ? 19.614 25.407 -2.094 1.00 93.38 113 ILE A O 1
ATOM 887 N N . LYS A 1 114 ? 19.537 26.904 -3.781 1.00 95.81 114 LYS A N 1
ATOM 888 C CA . LYS A 1 114 ? 18.456 27.713 -3.214 1.00 95.81 114 LYS A CA 1
ATOM 889 C C . LYS A 1 114 ? 17.168 26.904 -3.037 1.00 95.81 114 LYS A C 1
ATOM 891 O O . LYS A 1 114 ? 16.599 26.928 -1.951 1.00 95.81 114 LYS A O 1
ATOM 896 N N . LEU A 1 115 ? 16.750 26.138 -4.049 1.00 94.94 115 LEU A N 1
ATOM 897 C CA . LEU A 1 115 ? 15.575 25.263 -3.954 1.00 94.94 115 LEU A CA 1
ATOM 898 C C . LEU A 1 115 ? 15.709 24.257 -2.800 1.00 94.94 115 LEU A C 1
ATOM 900 O O . LEU A 1 115 ? 14.801 24.125 -1.982 1.00 94.94 115 LEU A O 1
ATOM 904 N N . LYS A 1 116 ? 16.859 23.579 -2.687 1.00 95.06 116 LYS A N 1
ATOM 905 C CA . LYS A 1 116 ? 17.113 22.615 -1.602 1.00 95.06 116 LYS A CA 1
ATOM 906 C C . LYS A 1 116 ? 17.058 23.286 -0.226 1.00 95.06 116 LYS A C 1
ATOM 908 O O . LYS A 1 116 ? 16.498 22.717 0.709 1.00 95.06 116 LYS A O 1
ATOM 913 N N . GLN A 1 117 ? 17.597 24.500 -0.098 1.00 95.69 117 GLN A N 1
ATOM 914 C CA . GLN A 1 117 ? 17.516 25.283 1.138 1.00 95.69 117 GLN A CA 1
ATOM 915 C C . GLN A 1 117 ? 16.073 25.661 1.487 1.00 95.69 117 GLN A C 1
ATOM 917 O O . GLN A 1 117 ? 15.675 25.499 2.638 1.00 95.69 117 GLN A O 1
ATOM 922 N N . GLU A 1 118 ? 15.281 26.115 0.513 1.00 96.38 118 GLU A N 1
ATOM 923 C CA . GLU A 1 118 ? 13.863 26.437 0.713 1.00 96.38 118 GLU A CA 1
ATOM 924 C C . GLU A 1 118 ? 13.078 25.201 1.177 1.00 96.38 118 GLU A C 1
ATOM 926 O O . GLU A 1 118 ? 12.386 25.269 2.192 1.00 96.38 118 GLU A O 1
ATOM 931 N N . ILE A 1 119 ? 13.284 24.040 0.540 1.00 95.56 119 ILE A N 1
ATOM 932 C CA . ILE A 1 119 ? 12.689 22.761 0.968 1.00 95.56 119 ILE A CA 1
ATOM 933 C C . ILE A 1 119 ? 13.052 22.444 2.426 1.00 95.56 119 ILE A C 1
ATOM 935 O O . ILE A 1 119 ? 12.184 22.077 3.221 1.00 95.56 119 ILE A O 1
ATOM 939 N N . GLN A 1 120 ? 14.324 22.595 2.810 1.00 95.31 120 GLN A N 1
ATOM 940 C CA . GLN A 1 120 ? 14.769 22.333 4.183 1.00 95.31 120 GLN A CA 1
ATOM 941 C C . GLN A 1 120 ? 14.155 23.298 5.201 1.00 95.31 120 GLN A C 1
ATOM 943 O O . GLN A 1 120 ? 13.804 22.875 6.305 1.00 95.31 120 GLN A O 1
ATOM 948 N N . VAL A 1 121 ? 14.039 24.583 4.860 1.00 96.69 121 VAL A N 1
ATOM 949 C CA . VAL A 1 121 ? 13.411 25.593 5.724 1.00 96.69 121 VAL A CA 1
ATOM 950 C C . VAL A 1 121 ? 11.934 25.265 5.919 1.00 96.69 121 VAL A C 1
ATOM 952 O O . VAL A 1 121 ? 11.499 25.122 7.063 1.00 96.69 121 VAL A O 1
ATOM 955 N N . THR A 1 122 ? 11.195 25.033 4.833 1.00 95.94 122 THR A N 1
ATOM 956 C CA . THR A 1 122 ? 9.776 24.660 4.895 1.00 95.94 122 THR A CA 1
ATOM 957 C C . THR A 1 122 ? 9.566 23.357 5.668 1.00 95.94 122 THR A C 1
ATOM 959 O O . THR A 1 122 ? 8.647 23.266 6.478 1.00 95.94 122 THR A O 1
ATOM 962 N N . ASN A 1 123 ? 10.443 22.360 5.502 1.00 95.88 123 ASN A N 1
ATOM 963 C CA . ASN A 1 123 ? 10.369 21.117 6.272 1.00 95.88 123 ASN A CA 1
ATOM 964 C C . ASN A 1 123 ? 10.562 21.360 7.782 1.00 95.88 123 ASN A C 1
ATOM 966 O O . ASN A 1 123 ? 9.831 20.804 8.599 1.00 95.88 123 ASN A O 1
ATOM 970 N N . LYS A 1 124 ? 11.505 22.225 8.181 1.00 95.88 124 LYS A N 1
ATOM 971 C CA . LYS A 1 124 ? 11.699 22.585 9.598 1.00 95.88 124 LYS A CA 1
ATOM 972 C C . LYS A 1 124 ? 10.471 23.280 10.190 1.00 95.88 124 LYS A C 1
ATOM 974 O O . LYS A 1 124 ? 10.096 22.978 11.325 1.00 95.88 124 LYS A O 1
ATOM 979 N N . GLU A 1 125 ? 9.855 24.192 9.444 1.00 96.25 125 GLU A N 1
ATOM 980 C CA . GLU A 1 125 ? 8.621 24.873 9.858 1.00 96.25 125 GLU A CA 1
ATOM 981 C C . GLU A 1 125 ? 7.464 23.884 10.001 1.00 96.25 125 GLU A C 1
ATOM 983 O O . GLU A 1 125 ? 6.826 23.831 11.052 1.00 96.25 125 GLU A O 1
ATOM 988 N N . PHE A 1 126 ? 7.283 23.012 9.009 1.00 95.69 126 PHE A N 1
ATOM 989 C CA . PHE A 1 126 ? 6.302 21.935 9.052 1.00 95.69 126 PHE A CA 1
ATOM 990 C C . PHE A 1 126 ? 6.472 21.044 10.295 1.00 95.69 126 PHE A C 1
ATOM 992 O O . PHE A 1 126 ? 5.509 20.827 11.032 1.00 95.69 126 PHE A O 1
ATOM 999 N N . ILE A 1 127 ? 7.694 20.570 10.582 1.00 96.12 127 ILE A N 1
ATOM 1000 C CA . ILE A 1 127 ? 7.984 19.733 11.762 1.00 96.12 127 ILE A CA 1
ATOM 1001 C C . ILE A 1 127 ? 7.615 20.469 13.055 1.00 96.12 127 ILE A C 1
ATOM 1003 O O . ILE A 1 127 ? 7.002 19.893 13.960 1.00 96.12 127 ILE A O 1
ATOM 1007 N N . LYS A 1 128 ? 7.974 21.751 13.158 1.00 96.12 128 LYS A N 1
ATOM 1008 C CA . LYS A 1 128 ? 7.647 22.577 14.323 1.00 96.12 128 LYS A CA 1
ATOM 1009 C C . LYS A 1 128 ? 6.134 22.681 14.525 1.00 96.12 128 LYS A C 1
ATOM 1011 O O . LYS A 1 128 ? 5.667 22.535 15.659 1.00 96.12 128 LYS A O 1
ATOM 1016 N N . ASP A 1 129 ? 5.378 22.889 13.453 1.00 96.12 129 ASP A N 1
ATOM 1017 C CA . ASP A 1 129 ? 3.925 23.040 13.504 1.00 96.12 129 ASP A CA 1
ATOM 1018 C C . ASP A 1 129 ? 3.225 21.748 13.929 1.00 96.12 129 ASP A C 1
ATOM 1020 O O . ASP A 1 129 ? 2.399 21.768 14.850 1.00 96.12 129 ASP A O 1
ATOM 1024 N N . ILE A 1 130 ? 3.597 20.605 13.344 1.00 95.75 130 ILE A N 1
ATOM 1025 C CA . ILE A 1 130 ? 2.979 19.316 13.694 1.00 95.75 130 ILE A CA 1
ATOM 1026 C C . ILE A 1 130 ? 3.332 18.876 15.119 1.00 95.75 130 ILE A C 1
ATOM 1028 O O . ILE A 1 130 ? 2.462 18.378 15.835 1.00 95.75 130 ILE A O 1
ATOM 1032 N N . LEU A 1 131 ? 4.564 19.117 15.585 1.00 94.69 131 LEU A N 1
ATOM 1033 C CA . LEU A 1 131 ? 4.951 18.835 16.972 1.00 94.69 131 LEU A CA 1
ATOM 1034 C C . LEU A 1 131 ? 4.219 19.767 17.944 1.00 94.69 131 LEU A C 1
ATOM 1036 O O . LEU A 1 131 ? 3.784 19.341 19.018 1.00 94.69 131 LEU A O 1
ATOM 1040 N N . GLY A 1 132 ? 4.024 21.031 17.556 1.00 95.88 132 GLY A N 1
ATOM 1041 C CA . GLY A 1 132 ? 3.193 21.984 18.285 1.00 95.88 132 GLY A CA 1
ATOM 1042 C C . GLY A 1 132 ? 1.740 21.515 18.407 1.00 95.88 132 GLY A C 1
ATOM 1043 O O . GLY A 1 132 ? 1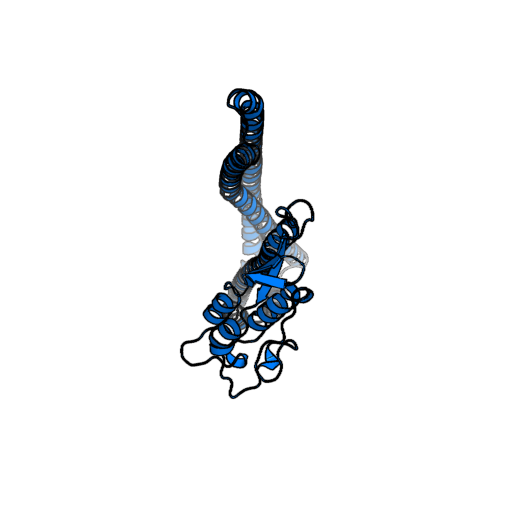.171 21.554 19.503 1.00 95.88 132 GLY A O 1
ATOM 1044 N N . ALA A 1 133 ? 1.152 21.021 17.316 1.00 95.81 133 ALA A N 1
ATOM 1045 C CA . ALA A 1 133 ? -0.193 20.453 17.297 1.00 95.81 133 ALA A CA 1
ATOM 1046 C C . ALA A 1 133 ? -0.294 19.181 18.158 1.00 95.81 133 ALA A C 1
ATOM 1048 O O . ALA A 1 133 ? -1.188 19.082 19.001 1.00 95.81 133 ALA A O 1
ATOM 1049 N N . ALA A 1 134 ? 0.666 18.258 18.042 1.00 94.62 134 ALA A N 1
ATOM 1050 C CA . ALA A 1 134 ? 0.730 17.049 18.865 1.00 94.62 134 ALA A CA 1
ATOM 1051 C C . ALA A 1 134 ? 0.813 17.378 20.365 1.00 94.62 134 ALA A C 1
ATOM 1053 O O . ALA A 1 134 ? 0.120 16.769 21.181 1.00 94.62 134 ALA A O 1
ATOM 1054 N N . LYS A 1 135 ? 1.597 18.396 20.745 1.00 95.31 135 LYS A N 1
ATOM 1055 C CA . LYS A 1 135 ? 1.700 18.860 22.137 1.00 95.31 135 LYS A CA 1
ATOM 1056 C C . LYS A 1 135 ? 0.389 19.455 22.659 1.00 95.31 135 LYS A C 1
ATOM 1058 O O . LYS A 1 135 ? 0.057 19.243 23.826 1.00 95.31 135 LYS A O 1
ATOM 1063 N N . LYS A 1 136 ? -0.362 20.187 21.826 1.00 96.06 136 LYS A N 1
ATOM 1064 C CA . LYS A 1 136 ? -1.706 20.680 22.185 1.00 96.06 136 LYS A CA 1
ATOM 1065 C C . LYS A 1 136 ? -2.664 19.512 22.434 1.00 96.06 136 LYS A C 1
ATOM 1067 O O . LYS A 1 136 ? -3.305 19.489 23.482 1.00 96.06 136 LYS A O 1
ATOM 1072 N N . LEU A 1 137 ? -2.669 18.514 21.548 1.00 95.38 137 LEU A N 1
ATOM 1073 C CA . LEU A 1 137 ? -3.480 17.301 21.704 1.00 95.38 137 LEU A CA 1
ATOM 1074 C C . LEU A 1 137 ? -3.114 16.509 22.966 1.00 95.38 137 LEU A C 1
ATOM 1076 O O . LEU A 1 137 ? -4.006 15.998 23.632 1.00 95.38 137 LEU A O 1
ATOM 1080 N N . SER A 1 138 ? -1.836 16.446 23.361 1.00 93.62 138 SER A N 1
ATOM 1081 C CA . SER A 1 138 ? -1.447 15.822 24.639 1.00 93.62 138 SER A CA 1
ATOM 1082 C C . SER A 1 138 ? -2.118 16.484 25.845 1.00 93.62 138 SER A C 1
ATOM 1084 O O . SER A 1 138 ? -2.650 15.787 26.704 1.00 93.62 138 SER A O 1
ATOM 1086 N N . ARG A 1 139 ? -2.153 17.822 25.891 1.00 95.50 139 ARG A N 1
ATOM 1087 C CA . ARG A 1 139 ? -2.810 18.567 26.982 1.00 95.50 139 ARG A CA 1
ATOM 1088 C C . ARG A 1 139 ? -4.327 18.372 26.978 1.00 95.50 139 ARG A C 1
ATOM 1090 O O . ARG A 1 139 ? -4.959 18.256 28.030 1.00 95.50 139 ARG A O 1
ATOM 1097 N N . GLU A 1 140 ? -4.921 18.333 25.790 1.00 95.38 140 GLU A N 1
ATOM 1098 C CA . GLU A 1 140 ? -6.349 18.062 25.622 1.00 95.38 140 GLU A CA 1
ATOM 1099 C C . GLU A 1 140 ? -6.708 16.639 26.070 1.00 95.38 140 GLU A C 1
ATOM 1101 O O . GLU A 1 140 ? -7.708 16.437 26.765 1.00 95.38 140 GLU A O 1
ATOM 1106 N N . LEU A 1 141 ? -5.858 15.660 25.746 1.00 94.06 141 LEU A N 1
ATOM 1107 C CA . LEU A 1 141 ? -6.014 14.277 26.179 1.00 94.06 141 LEU A CA 1
ATOM 1108 C C . LEU A 1 141 ? -5.951 14.160 27.700 1.00 94.06 141 LEU A C 1
ATOM 1110 O O . LEU A 1 141 ? -6.806 13.496 28.282 1.00 94.06 141 LEU A O 1
ATOM 1114 N N . GLU A 1 142 ? -4.982 14.808 28.350 1.00 94.25 142 GLU A N 1
ATOM 1115 C CA . GLU A 1 142 ? -4.878 14.844 29.816 1.00 94.25 142 GLU A CA 1
ATOM 1116 C C . GLU A 1 142 ? -6.159 15.407 30.444 1.00 94.25 142 GLU A C 1
ATOM 1118 O O . GLU A 1 142 ? -6.752 14.788 31.332 1.00 94.25 142 GLU A O 1
ATOM 1123 N N . THR A 1 143 ? -6.648 16.534 29.920 1.00 95.44 143 THR A N 1
ATOM 1124 C CA . THR A 1 143 ? -7.876 17.186 30.400 1.00 95.44 143 THR A CA 1
ATOM 1125 C C . THR A 1 143 ? -9.100 16.282 30.235 1.00 95.44 143 THR A C 1
ATOM 1127 O O . THR A 1 143 ? -9.900 16.115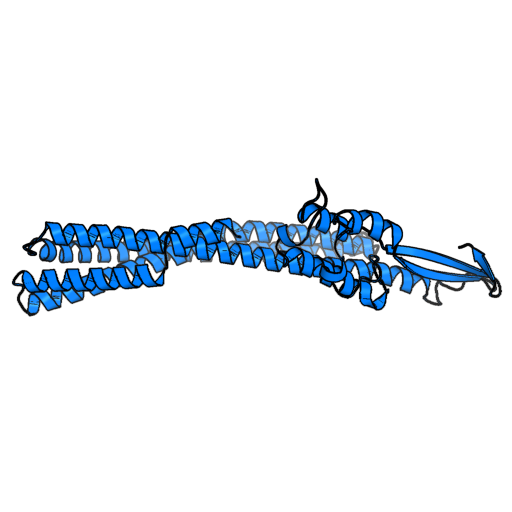 31.161 1.00 95.44 143 THR A O 1
ATOM 1130 N N . THR A 1 144 ? -9.255 15.671 29.062 1.00 92.56 144 THR A N 1
ATOM 1131 C CA . THR A 1 144 ? -10.393 14.795 28.741 1.00 92.56 144 THR A CA 1
ATOM 1132 C C . THR A 1 144 ? -10.337 13.502 29.550 1.00 92.56 144 THR A C 1
ATOM 1134 O O . THR A 1 144 ? -11.356 13.065 30.082 1.00 92.56 144 THR A O 1
ATOM 1137 N N . THR A 1 145 ? -9.140 12.954 29.765 1.00 91.44 145 THR A N 1
ATOM 1138 C CA . THR A 1 145 ? -8.908 11.793 30.639 1.00 91.44 145 THR A CA 1
ATOM 1139 C C . THR A 1 145 ? -9.265 12.113 32.092 1.00 91.44 145 THR A C 1
ATOM 1141 O O . THR A 1 145 ? -9.893 11.299 32.768 1.00 91.44 145 THR A O 1
ATOM 1144 N N . GLY A 1 146 ? -8.954 13.321 32.575 1.00 93.06 146 GLY A N 1
ATOM 1145 C CA . GLY A 1 146 ? -9.390 13.791 33.893 1.00 93.06 146 GLY A CA 1
ATOM 1146 C C . GLY A 1 146 ? -10.919 13.830 34.030 1.00 93.06 146 GLY A C 1
ATOM 1147 O O . GLY A 1 146 ? -11.476 13.323 35.011 1.00 93.06 146 GLY A O 1
ATOM 1148 N N . LYS A 1 147 ? -11.621 14.354 33.013 1.00 94.06 147 LYS A N 1
ATOM 1149 C CA . LYS A 1 147 ? -13.098 14.354 32.958 1.00 94.06 147 LYS A CA 1
ATOM 1150 C C . LYS A 1 147 ? -13.665 12.933 32.918 1.00 94.06 147 LYS A C 1
ATOM 1152 O O . LYS A 1 147 ? -14.623 12.644 33.633 1.00 94.06 147 LYS A O 1
ATOM 1157 N N . LEU A 1 148 ? -13.058 12.050 32.126 1.00 89.88 148 LEU A N 1
ATOM 1158 C CA . LEU A 1 148 ? -13.436 10.644 32.006 1.00 89.88 148 LEU A CA 1
ATOM 1159 C C . LEU A 1 148 ? -13.302 9.916 33.345 1.00 89.88 148 LEU A C 1
ATOM 1161 O O . LEU A 1 148 ? -14.242 9.258 33.778 1.00 89.88 148 LEU A O 1
ATOM 1165 N N . ASN A 1 149 ? -12.166 10.066 34.024 1.00 88.81 149 ASN A N 1
ATOM 1166 C CA . ASN A 1 149 ? -11.927 9.442 35.325 1.00 88.81 149 ASN A CA 1
ATOM 1167 C C . ASN A 1 149 ? -12.905 9.954 36.386 1.00 88.81 149 ASN A C 1
ATOM 1169 O O . ASN A 1 149 ? -13.381 9.178 37.211 1.00 88.81 149 ASN A O 1
ATOM 1173 N N . THR A 1 150 ? -13.250 11.242 36.339 1.00 92.44 150 THR A N 1
ATOM 1174 C CA . THR A 1 150 ? -14.273 11.819 37.223 1.00 92.44 150 THR A CA 1
ATOM 1175 C C . THR A 1 150 ? -15.652 11.216 36.942 1.00 92.44 150 THR A C 1
ATOM 1177 O O . THR A 1 150 ? -16.328 10.794 37.877 1.00 92.44 150 THR A O 1
ATOM 1180 N N . ALA A 1 151 ? -16.056 11.111 35.670 1.00 88.19 151 ALA A N 1
ATOM 1181 C CA . ALA A 1 151 ? -17.327 10.496 35.282 1.00 88.19 151 ALA A CA 1
ATOM 1182 C C . ALA A 1 151 ? -17.383 9.001 35.643 1.00 88.19 151 ALA A C 1
ATOM 1184 O O . ALA A 1 151 ? -18.409 8.541 36.130 1.00 88.19 151 ALA A O 1
ATOM 1185 N N . LYS A 1 152 ? -16.275 8.262 35.487 1.00 85.19 152 LYS A N 1
ATOM 1186 C CA . LYS A 1 152 ? -16.157 6.859 35.920 1.00 85.19 152 LYS A CA 1
ATOM 1187 C C . LYS A 1 152 ? -16.337 6.715 37.429 1.00 85.19 152 LYS A C 1
ATOM 1189 O O . LYS A 1 152 ? -17.185 5.945 37.847 1.00 85.19 152 LYS A O 1
ATOM 1194 N N . LYS A 1 153 ? -15.652 7.531 38.240 1.00 87.50 153 LYS A N 1
ATOM 1195 C CA . LYS A 1 153 ? -15.838 7.531 39.705 1.00 87.50 153 LYS A CA 1
ATOM 1196 C C . LYS A 1 153 ? -17.278 7.844 40.118 1.00 87.50 153 LYS A C 1
ATOM 1198 O O . LYS A 1 153 ? -17.787 7.262 41.069 1.00 87.50 153 LYS A O 1
ATOM 1203 N N . GLN A 1 154 ? -17.929 8.778 39.421 1.00 86.62 154 GLN A N 1
ATOM 1204 C CA . GLN A 1 154 ? -19.342 9.087 39.649 1.00 86.62 154 GLN A CA 1
ATOM 1205 C C . GLN A 1 154 ? -20.251 7.931 39.239 1.00 86.62 154 GLN A C 1
ATOM 1207 O O . GLN A 1 154 ? -21.244 7.701 39.906 1.00 86.62 154 GLN A O 1
ATOM 1212 N N . LEU A 1 155 ? -19.928 7.211 38.166 1.00 83.31 155 LEU A N 1
ATOM 1213 C CA . LEU A 1 155 ? -20.673 6.032 37.738 1.00 83.31 155 LEU A CA 1
ATOM 1214 C C . LEU A 1 155 ? -20.506 4.875 38.737 1.00 83.31 155 LEU A C 1
ATOM 1216 O O . LEU A 1 155 ? -21.492 4.232 39.087 1.00 83.31 155 LEU A O 1
ATOM 1220 N N . ASP A 1 156 ? -19.292 4.661 39.253 1.00 79.88 156 ASP A N 1
ATOM 1221 C CA . ASP A 1 156 ? -18.971 3.604 40.221 1.00 79.88 156 ASP A CA 1
ATOM 1222 C C . ASP A 1 156 ? -19.818 3.700 41.500 1.00 79.88 156 ASP A C 1
ATOM 1224 O O . ASP A 1 156 ? -20.224 2.680 42.058 1.00 79.88 156 ASP A O 1
ATOM 1228 N N . SER A 1 157 ? -20.159 4.913 41.952 1.00 80.31 157 SER A N 1
ATOM 1229 C CA . SER A 1 157 ? -21.013 5.086 43.134 1.00 80.31 157 SER A CA 1
ATOM 1230 C C . SER A 1 157 ? -22.451 4.597 42.922 1.00 80.31 157 SER A C 1
ATOM 1232 O O . SER A 1 157 ? -23.071 4.129 43.876 1.00 80.31 157 SER A O 1
ATOM 1234 N N . PHE A 1 158 ? -22.967 4.642 41.688 1.00 73.94 158 PHE A N 1
ATOM 1235 C CA . PHE A 1 158 ? -24.247 4.022 41.328 1.00 73.94 158 PHE A CA 1
ATOM 1236 C C . PHE A 1 158 ? -24.099 2.512 41.163 1.00 73.94 158 PHE A C 1
ATOM 1238 O O . PHE A 1 158 ? -24.948 1.757 41.628 1.00 73.94 158 PHE A O 1
ATOM 1245 N N . LEU A 1 159 ? -23.003 2.053 40.556 1.00 70.31 159 LEU A N 1
ATOM 1246 C CA . LEU A 1 159 ? -22.743 0.626 40.363 1.00 70.31 159 LEU A CA 1
ATOM 1247 C C . LEU A 1 159 ? -22.688 -0.141 41.691 1.00 70.31 159 LEU A C 1
ATOM 1249 O O . LEU A 1 159 ? -23.210 -1.249 41.764 1.00 70.31 159 LEU A O 1
ATOM 1253 N N . ASN A 1 160 ? -22.172 0.465 42.762 1.00 73.06 160 ASN A N 1
ATOM 1254 C CA . ASN A 1 160 ? -22.158 -0.130 44.106 1.00 73.06 160 ASN A CA 1
ATOM 1255 C C . ASN A 1 160 ? -23.555 -0.337 44.723 1.00 73.06 160 ASN A C 1
ATOM 1257 O O . ASN A 1 160 ? -23.692 -1.120 45.659 1.00 73.06 160 ASN A O 1
ATOM 1261 N N . LYS A 1 161 ? -24.595 0.343 44.218 1.00 70.50 161 LYS A N 1
ATOM 1262 C CA . LYS A 1 161 ? -25.987 0.142 44.656 1.00 70.50 161 LYS A CA 1
ATOM 1263 C C . LYS A 1 161 ? -26.669 -1.044 43.968 1.00 70.50 161 LYS A C 1
ATOM 1265 O O . LYS A 1 161 ? -27.739 -1.459 44.403 1.00 70.50 161 LYS A O 1
ATOM 1270 N N . ILE A 1 162 ? -26.077 -1.589 42.902 1.00 71.56 162 ILE A N 1
ATOM 1271 C CA . ILE A 1 162 ? -26.653 -2.724 42.177 1.00 71.56 162 ILE A CA 1
ATOM 1272 C C . ILE A 1 162 ? -26.581 -3.974 43.056 1.00 71.56 162 ILE A C 1
ATOM 1274 O O . ILE A 1 162 ? -25.505 -4.372 43.495 1.00 71.56 162 ILE A O 1
ATOM 1278 N N . SER A 1 163 ? -27.718 -4.611 43.330 1.00 68.00 163 SER A N 1
ATOM 1279 C CA . SER A 1 163 ? -27.780 -5.709 44.308 1.00 68.00 163 SER A CA 1
ATOM 1280 C C . SER A 1 163 ? -27.032 -6.957 43.821 1.00 68.00 163 SER A C 1
ATOM 1282 O O . SER A 1 163 ? -26.396 -7.659 44.603 1.00 68.00 163 SER A O 1
ATOM 1284 N N . ASN A 1 164 ? -27.053 -7.211 42.508 1.00 76.94 164 ASN A N 1
ATOM 1285 C CA . ASN A 1 164 ? -26.358 -8.336 41.885 1.00 76.94 164 ASN A CA 1
ATOM 1286 C C . ASN A 1 164 ? -24.974 -7.923 41.348 1.00 76.94 164 ASN A C 1
ATOM 1288 O O . ASN A 1 164 ? -24.749 -7.811 40.140 1.00 76.94 164 ASN A O 1
ATOM 1292 N N . GLN A 1 165 ? -24.039 -7.699 42.274 1.00 74.00 165 GLN A N 1
ATOM 1293 C CA . GLN A 1 165 ? -22.651 -7.315 41.977 1.00 74.00 165 GLN A CA 1
ATOM 1294 C C . GLN A 1 165 ? -21.904 -8.353 41.126 1.00 74.00 165 GLN A C 1
ATOM 1296 O O . GLN A 1 165 ? -21.057 -7.996 40.308 1.00 74.00 165 GLN A O 1
ATOM 1301 N N . GLN A 1 166 ? -22.228 -9.640 41.278 1.00 74.44 166 GLN A N 1
ATOM 1302 C CA . GLN A 1 166 ? -21.579 -10.708 40.519 1.00 74.44 166 GLN A CA 1
ATOM 1303 C C . GLN A 1 166 ? -21.951 -10.652 39.034 1.00 74.44 166 GLN A C 1
ATOM 1305 O O . GLN A 1 166 ? -21.059 -10.632 38.186 1.00 74.44 166 GLN A O 1
ATOM 1310 N N . LYS A 1 167 ? -23.245 -10.523 38.710 1.00 76.81 167 LYS A N 1
ATOM 1311 C CA . LYS A 1 167 ? -23.697 -10.382 37.318 1.00 76.81 167 LYS A CA 1
ATOM 1312 C C . LYS A 1 167 ? -23.179 -9.097 36.672 1.00 76.81 167 LYS A C 1
ATOM 1314 O O . LYS A 1 167 ? -22.815 -9.102 35.499 1.00 76.81 167 LYS A O 1
ATOM 1319 N N . LEU A 1 168 ? -23.106 -8.008 37.437 1.00 74.06 168 LEU A N 1
ATOM 1320 C CA . LEU A 1 168 ? -22.523 -6.755 36.963 1.00 74.06 168 LEU A CA 1
ATOM 1321 C C . LEU A 1 168 ? -21.043 -6.924 36.590 1.00 74.06 168 LEU A C 1
ATOM 1323 O O . LEU A 1 168 ? -20.624 -6.470 35.526 1.00 74.06 168 LEU A O 1
ATOM 1327 N N . LYS A 1 169 ? -20.262 -7.605 37.435 1.00 75.19 169 LYS A N 1
ATOM 1328 C CA . LYS A 1 169 ? -18.848 -7.884 37.165 1.00 75.19 169 LYS A CA 1
ATOM 1329 C C . LYS A 1 169 ? -18.667 -8.753 35.916 1.00 75.19 169 LYS A C 1
ATOM 1331 O O . LYS A 1 169 ? -17.824 -8.433 35.085 1.00 75.19 169 LYS A O 1
ATOM 1336 N N . GLU A 1 170 ? -19.496 -9.785 35.740 1.00 80.06 170 GLU A N 1
ATOM 1337 C CA . GLU A 1 170 ? -19.500 -10.614 34.524 1.00 80.06 170 GLU A CA 1
ATOM 1338 C C . GLU A 1 170 ? -19.740 -9.781 33.259 1.00 80.06 170 GLU A C 1
ATOM 1340 O O . GLU A 1 170 ? -19.004 -9.916 32.285 1.00 80.06 170 GLU A O 1
ATOM 1345 N N . LEU A 1 171 ? -20.731 -8.883 33.275 1.00 80.62 171 LEU A N 1
ATOM 1346 C CA . LEU A 1 171 ? -21.026 -8.004 32.139 1.00 80.62 171 LEU A CA 1
ATOM 1347 C C . LEU A 1 171 ? -19.895 -7.003 31.869 1.00 80.62 171 LEU A C 1
ATOM 1349 O O . LEU A 1 171 ? -19.570 -6.739 30.713 1.00 80.62 171 LEU A O 1
ATOM 1353 N N . GLN A 1 172 ? -19.261 -6.465 32.914 1.00 77.75 172 GLN A N 1
ATOM 1354 C CA . GLN A 1 172 ? -18.105 -5.578 32.765 1.00 77.75 172 GLN A CA 1
ATOM 1355 C C . GLN A 1 172 ? -16.899 -6.297 32.158 1.00 77.75 172 GLN A C 1
ATOM 1357 O O . GLN A 1 172 ? -16.217 -5.733 31.300 1.00 77.75 172 GLN A O 1
ATOM 1362 N N . ASP A 1 173 ? -16.620 -7.522 32.595 1.00 77.75 173 ASP A N 1
ATOM 1363 C CA . ASP A 1 173 ? -15.492 -8.297 32.086 1.00 77.75 173 ASP A CA 1
ATOM 1364 C C . ASP A 1 173 ? -15.757 -8.799 30.657 1.00 77.75 173 ASP A C 1
ATOM 1366 O O . ASP A 1 173 ? -14.866 -8.685 29.812 1.00 77.75 173 ASP A O 1
ATOM 1370 N N . ALA A 1 174 ? -16.992 -9.208 30.342 1.00 81.69 174 ALA A N 1
ATOM 1371 C CA . ALA A 1 174 ? -17.421 -9.505 28.973 1.00 81.69 174 ALA A CA 1
ATOM 1372 C C . ALA A 1 174 ? -17.283 -8.272 28.061 1.00 81.69 174 ALA A C 1
ATOM 1374 O O . ALA A 1 174 ? -16.659 -8.347 27.007 1.00 81.69 174 ALA A O 1
ATOM 1375 N N . SER A 1 175 ? -17.746 -7.097 28.509 1.00 81.00 175 SER A N 1
ATOM 1376 C CA . SER A 1 175 ? -17.612 -5.844 27.752 1.00 81.00 175 SER A CA 1
ATOM 1377 C C . SER A 1 175 ? -16.149 -5.500 27.452 1.00 81.00 175 SER A C 1
ATOM 1379 O O . SER A 1 175 ? -15.812 -5.123 26.324 1.00 81.00 175 SER A O 1
ATOM 1381 N N . LYS A 1 176 ? -15.252 -5.663 28.436 1.00 80.06 176 LYS A N 1
ATOM 1382 C CA . LYS A 1 176 ? -13.808 -5.459 28.237 1.00 80.06 176 LYS A CA 1
ATOM 1383 C C . LYS A 1 176 ? -13.240 -6.428 27.203 1.00 80.06 176 LYS A C 1
ATOM 1385 O O . LYS A 1 176 ? -12.454 -5.992 26.362 1.00 80.06 176 LYS A O 1
ATOM 1390 N N . GLN A 1 177 ? -13.617 -7.707 27.256 1.00 85.12 177 GLN A N 1
ATOM 1391 C CA . GLN A 1 177 ? -13.154 -8.710 26.294 1.00 85.12 177 GLN A CA 1
ATOM 1392 C C . GLN A 1 177 ? -13.652 -8.415 24.875 1.00 85.12 177 GLN A C 1
ATOM 1394 O O . GLN A 1 177 ? -12.823 -8.308 23.971 1.00 85.12 177 GLN A O 1
ATOM 1399 N N . SER A 1 178 ? -14.953 -8.179 24.677 1.00 82.25 178 SER A N 1
ATOM 1400 C CA . SER A 1 178 ? -15.523 -7.859 23.359 1.00 82.25 178 SER A CA 1
ATOM 1401 C C . SER A 1 178 ? -14.918 -6.570 22.777 1.00 82.25 178 SER A C 1
ATOM 1403 O O . SER A 1 178 ? -14.558 -6.518 21.602 1.00 82.25 178 SER A O 1
ATOM 1405 N N . THR A 1 179 ? -14.673 -5.551 23.612 1.00 79.81 179 THR A N 1
ATOM 1406 C CA . THR A 1 179 ? -13.967 -4.323 23.190 1.00 79.81 179 THR A CA 1
ATOM 1407 C C . THR A 1 179 ? -12.523 -4.604 22.754 1.00 79.81 179 THR A C 1
ATOM 1409 O O . THR A 1 179 ? -12.022 -4.000 21.803 1.00 79.81 179 THR A O 1
ATOM 1412 N N . LEU A 1 180 ? -11.821 -5.504 23.448 1.00 83.75 180 LEU A N 1
ATOM 1413 C CA . LEU A 1 180 ? -10.447 -5.879 23.111 1.00 83.75 180 LEU A CA 1
ATOM 1414 C C . LEU A 1 180 ? -10.383 -6.660 21.791 1.00 83.75 180 LEU A C 1
ATOM 1416 O O . LEU A 1 180 ? -9.487 -6.394 20.988 1.00 83.75 180 LEU A O 1
ATOM 1420 N N . LEU A 1 181 ? -11.351 -7.546 21.540 1.00 85.75 181 LEU A N 1
ATOM 1421 C CA . LEU A 1 181 ? -11.491 -8.258 20.267 1.00 85.75 181 LEU A CA 1
ATOM 1422 C C . LEU A 1 181 ? -11.736 -7.289 19.104 1.00 85.75 181 LEU A C 1
ATOM 1424 O O . LEU A 1 181 ? -11.009 -7.350 18.113 1.00 85.75 181 LEU A O 1
ATOM 1428 N N . LEU A 1 182 ? -12.657 -6.326 19.247 1.00 84.56 182 LEU A N 1
ATOM 1429 C CA . LEU A 1 182 ? -12.884 -5.299 18.217 1.00 84.56 182 LEU A CA 1
ATOM 1430 C C . LEU A 1 182 ? -11.614 -4.507 17.900 1.00 84.56 182 LEU A C 1
ATOM 1432 O O . LEU A 1 182 ? -11.258 -4.345 16.734 1.00 84.56 182 LEU A O 1
ATOM 1436 N N . LYS A 1 183 ? -10.865 -4.091 18.928 1.00 81.81 183 LYS A N 1
ATOM 1437 C CA . LYS A 1 183 ? -9.585 -3.392 18.730 1.00 81.81 183 LYS A CA 1
ATOM 1438 C C . LYS A 1 183 ? -8.560 -4.238 17.975 1.00 81.81 183 LYS A C 1
ATOM 1440 O O . LYS A 1 183 ? -7.752 -3.686 17.228 1.00 81.81 183 LYS A O 1
ATOM 1445 N N . GLN A 1 184 ? -8.541 -5.553 18.183 1.00 83.94 184 GLN A N 1
ATOM 1446 C CA . GLN A 1 184 ? -7.651 -6.453 17.446 1.00 83.94 184 GLN A CA 1
ATOM 1447 C C . GLN A 1 184 ? -8.098 -6.621 15.990 1.00 83.94 184 GLN A C 1
ATOM 1449 O O . GLN A 1 184 ? -7.253 -6.529 15.096 1.00 83.94 184 GLN A O 1
ATOM 1454 N N . ILE A 1 185 ? -9.402 -6.781 15.749 1.00 85.25 185 ILE A N 1
ATOM 1455 C CA . ILE A 1 185 ? -9.979 -6.842 14.399 1.00 85.25 185 ILE A CA 1
ATOM 1456 C C . ILE A 1 185 ? -9.637 -5.566 13.624 1.00 85.25 185 ILE A C 1
ATOM 1458 O O . ILE A 1 185 ? -9.012 -5.654 12.568 1.00 85.25 185 ILE A O 1
ATOM 1462 N N . ASP A 1 186 ? -9.906 -4.384 14.185 1.00 84.12 186 ASP A N 1
ATOM 1463 C CA . ASP A 1 186 ? -9.622 -3.095 13.538 1.00 84.12 186 ASP A CA 1
ATOM 1464 C C . ASP A 1 186 ? -8.132 -2.928 13.185 1.00 84.12 186 ASP A C 1
ATOM 1466 O O . ASP A 1 186 ? -7.768 -2.409 12.121 1.00 84.12 186 ASP A O 1
ATOM 1470 N N . ARG A 1 187 ? -7.231 -3.391 14.065 1.00 84.25 187 ARG A N 1
ATOM 1471 C CA . ARG A 1 187 ? -5.779 -3.386 13.812 1.00 84.25 187 ARG A CA 1
ATOM 1472 C C . ARG A 1 187 ? -5.407 -4.295 12.644 1.00 84.25 187 ARG A C 1
ATOM 1474 O O . ARG A 1 187 ? -4.595 -3.899 11.798 1.00 84.25 187 ARG A O 1
ATOM 1481 N N . HIS A 1 188 ? -5.972 -5.497 12.583 1.00 85.94 188 HIS A N 1
ATOM 1482 C CA . HIS A 1 188 ? -5.720 -6.428 11.487 1.00 85.94 188 HIS A CA 1
ATOM 1483 C C . HIS A 1 188 ? -6.330 -5.944 10.167 1.00 85.94 188 HIS A C 1
ATOM 1485 O O . HIS A 1 188 ? -5.640 -6.004 9.151 1.00 85.94 188 HIS A O 1
ATOM 1491 N N . GLU A 1 189 ? -7.534 -5.369 10.176 1.00 86.94 189 GLU A N 1
ATOM 1492 C CA . GLU A 1 189 ? -8.164 -4.740 9.006 1.00 86.94 189 GLU A CA 1
ATOM 1493 C C . GLU A 1 189 ? -7.316 -3.583 8.464 1.00 86.94 189 GLU A C 1
ATOM 1495 O O . GLU A 1 189 ? -7.011 -3.524 7.270 1.00 86.94 189 GLU A O 1
ATOM 1500 N N . THR A 1 190 ? -6.838 -2.705 9.350 1.00 85.31 190 THR A N 1
ATOM 1501 C CA . THR A 1 190 ? -5.941 -1.602 8.972 1.00 85.31 190 THR A CA 1
ATOM 1502 C C . THR A 1 190 ? -4.641 -2.128 8.361 1.00 85.31 190 THR A C 1
ATOM 1504 O O . THR A 1 190 ? -4.153 -1.600 7.359 1.00 85.31 190 THR A O 1
ATOM 1507 N N . THR A 1 191 ? -4.070 -3.185 8.945 1.00 85.12 191 THR A N 1
ATOM 1508 C CA . THR A 1 191 ? -2.838 -3.815 8.445 1.00 85.12 191 THR A CA 1
ATOM 1509 C C . THR A 1 191 ? -3.061 -4.458 7.078 1.00 85.12 191 THR A C 1
ATOM 1511 O O . THR A 1 191 ? -2.262 -4.240 6.165 1.00 85.12 191 THR A O 1
ATOM 1514 N N . LYS A 1 192 ? -4.170 -5.186 6.907 1.00 88.25 192 LYS A N 1
ATOM 1515 C CA . LYS A 1 192 ? -4.588 -5.782 5.635 1.00 88.25 192 LYS A CA 1
ATOM 1516 C C . LYS A 1 192 ? -4.719 -4.711 4.555 1.00 88.25 192 LYS A C 1
ATOM 1518 O O . LYS A 1 192 ? -4.063 -4.824 3.524 1.00 88.25 192 LYS A O 1
ATOM 1523 N N . SER A 1 193 ? -5.441 -3.625 4.836 1.00 87.62 193 SER A N 1
ATOM 1524 C CA . SER A 1 193 ? -5.615 -2.512 3.895 1.00 87.62 193 SER A CA 1
ATOM 1525 C C . SER A 1 193 ? -4.285 -1.853 3.506 1.00 87.62 193 SER A C 1
ATOM 1527 O O . SER A 1 193 ? -4.052 -1.556 2.334 1.00 87.62 193 SER A O 1
ATOM 1529 N N . LYS A 1 194 ? -3.362 -1.656 4.462 1.00 85.25 194 LYS A N 1
ATOM 1530 C CA . LYS A 1 194 ? -2.015 -1.128 4.172 1.00 85.25 194 LYS A CA 1
ATOM 1531 C C . LYS A 1 194 ? -1.220 -2.058 3.251 1.00 85.25 194 LYS A C 1
ATOM 1533 O O . LYS A 1 194 ? -0.580 -1.576 2.317 1.00 85.25 194 LYS A O 1
ATOM 1538 N N . ILE A 1 195 ? -1.250 -3.366 3.506 1.00 87.88 195 ILE A N 1
ATOM 1539 C CA . ILE A 1 195 ? -0.554 -4.366 2.684 1.00 87.88 195 ILE A CA 1
ATOM 1540 C C . ILE A 1 195 ? -1.165 -4.430 1.286 1.00 87.88 195 ILE A C 1
ATOM 1542 O O . ILE A 1 195 ? -0.421 -4.411 0.313 1.00 87.88 195 ILE A O 1
ATOM 1546 N N . GLU A 1 196 ? -2.492 -4.436 1.173 1.00 89.31 196 GLU A N 1
ATOM 1547 C CA . GLU A 1 196 ? -3.195 -4.420 -0.112 1.00 89.31 196 GLU A CA 1
ATOM 1548 C C . GLU A 1 196 ? -2.840 -3.176 -0.928 1.00 89.31 196 GLU A C 1
ATOM 1550 O O . GLU A 1 196 ? -2.484 -3.298 -2.096 1.00 89.31 196 GLU A O 1
ATOM 1555 N N . LYS A 1 197 ? -2.836 -1.985 -0.315 1.00 88.75 197 LYS A N 1
ATOM 1556 C CA . LYS A 1 197 ? -2.416 -0.748 -0.994 1.00 88.75 197 LYS A CA 1
ATOM 1557 C C . LYS A 1 197 ? -0.974 -0.825 -1.493 1.00 88.75 197 LYS A C 1
ATOM 1559 O O . LYS A 1 197 ? -0.721 -0.482 -2.645 1.00 88.75 197 LYS A O 1
ATOM 1564 N N . LYS A 1 198 ? -0.038 -1.290 -0.655 1.00 89.44 198 LYS A N 1
ATOM 1565 C CA . LYS A 1 198 ? 1.367 -1.480 -1.059 1.00 89.44 198 LYS A CA 1
ATOM 1566 C C . LYS A 1 198 ? 1.485 -2.481 -2.205 1.00 89.44 198 LYS A C 1
ATOM 1568 O O . LYS A 1 198 ? 2.156 -2.195 -3.187 1.00 89.44 198 LYS A O 1
ATOM 1573 N N . TYR A 1 199 ? 0.789 -3.608 -2.105 1.00 89.56 199 TYR A N 1
ATOM 1574 C CA . TYR A 1 199 ? 0.769 -4.644 -3.130 1.00 89.56 199 TYR A CA 1
ATOM 1575 C C . TYR A 1 199 ? 0.244 -4.110 -4.470 1.00 89.56 199 TYR A C 1
ATOM 1577 O O . TYR A 1 199 ? 0.928 -4.236 -5.482 1.00 89.56 199 TYR A O 1
ATOM 1585 N N . GLN A 1 200 ? -0.911 -3.437 -4.482 1.00 90.81 200 GLN A N 1
ATOM 1586 C CA . GLN A 1 200 ? -1.471 -2.842 -5.703 1.00 90.81 200 GLN A CA 1
ATOM 1587 C C . GLN A 1 200 ? -0.548 -1.769 -6.295 1.00 90.81 200 GLN A C 1
ATOM 1589 O O . GLN A 1 200 ? -0.388 -1.690 -7.513 1.00 90.81 200 GLN A O 1
ATOM 1594 N N . HIS A 1 201 ? 0.104 -0.972 -5.444 1.00 92.06 201 HIS A N 1
ATOM 1595 C CA . HIS A 1 201 ? 1.092 0.004 -5.892 1.00 92.06 201 HIS A CA 1
ATOM 1596 C C . HIS A 1 201 ? 2.301 -0.666 -6.563 1.00 92.06 201 HIS A C 1
ATOM 1598 O O . HIS A 1 201 ? 2.699 -0.247 -7.648 1.00 92.06 201 HIS A O 1
ATOM 1604 N N . SER A 1 202 ? 2.851 -1.731 -5.972 1.00 92.62 202 SER A N 1
ATOM 1605 C CA . SER A 1 202 ? 3.957 -2.498 -6.559 1.00 92.62 202 SER A CA 1
ATOM 1606 C C . SER A 1 202 ? 3.574 -3.145 -7.891 1.00 92.62 202 SER A C 1
ATOM 1608 O O . SER A 1 202 ? 4.340 -3.064 -8.846 1.00 92.62 202 SER A O 1
ATOM 1610 N N . VAL A 1 203 ? 2.377 -3.729 -7.989 1.00 93.06 203 VAL A N 1
ATOM 1611 C CA . VA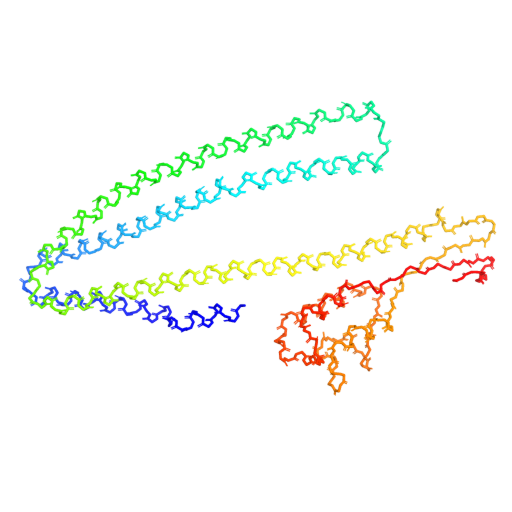L A 1 203 ? 1.854 -4.312 -9.237 1.00 93.06 203 VAL A CA 1
ATOM 1612 C C . VAL A 1 203 ? 1.762 -3.252 -10.335 1.00 93.06 203 VAL A C 1
ATOM 1614 O O . VAL A 1 203 ? 2.246 -3.472 -11.445 1.00 93.06 203 VAL A O 1
ATOM 1617 N N . LYS A 1 204 ? 1.216 -2.073 -10.014 1.00 94.44 204 LYS A N 1
ATOM 1618 C CA . LYS A 1 204 ? 1.155 -0.934 -10.940 1.00 94.44 204 LYS A CA 1
ATOM 1619 C C . LYS A 1 204 ? 2.551 -0.489 -11.383 1.00 94.44 204 LYS A C 1
ATOM 1621 O O . LYS A 1 204 ? 2.769 -0.304 -12.575 1.00 94.44 204 LYS A O 1
ATOM 1626 N N . LYS A 1 205 ? 3.499 -0.371 -10.447 1.00 95.31 205 LYS A N 1
ATOM 1627 C CA . LYS A 1 205 ? 4.892 0.006 -10.734 1.00 95.31 205 LYS A CA 1
ATOM 1628 C C . LYS A 1 205 ? 5.594 -0.984 -11.660 1.00 95.31 205 LYS A C 1
ATOM 1630 O O . LYS A 1 205 ? 6.277 -0.558 -12.582 1.00 95.31 205 LYS A O 1
ATOM 1635 N N . ILE A 1 206 ? 5.395 -2.286 -11.462 1.00 95.19 206 ILE A N 1
ATOM 1636 C CA . ILE A 1 206 ? 5.938 -3.313 -12.365 1.00 95.19 206 ILE A CA 1
ATOM 1637 C C . ILE A 1 206 ? 5.359 -3.146 -13.777 1.00 95.19 206 ILE A C 1
ATOM 1639 O O . ILE A 1 206 ? 6.113 -3.170 -14.746 1.00 95.19 206 ILE A O 1
ATOM 1643 N N . GLY A 1 207 ? 4.051 -2.898 -13.902 1.00 94.69 207 GLY A N 1
ATOM 1644 C CA . GLY A 1 207 ? 3.424 -2.630 -15.202 1.00 94.69 207 GLY A CA 1
ATOM 1645 C C . GLY A 1 207 ? 3.948 -1.368 -15.899 1.00 94.69 207 GLY A C 1
ATOM 1646 O O . GLY A 1 207 ? 4.162 -1.371 -17.116 1.00 94.69 207 GLY A O 1
ATOM 1647 N N . GLU A 1 208 ? 4.212 -0.308 -15.131 1.00 94.75 208 GLU A N 1
ATOM 1648 C CA . GLU A 1 208 ? 4.883 0.907 -15.614 1.00 94.75 208 GLU A CA 1
ATOM 1649 C C . GLU A 1 208 ? 6.295 0.579 -16.125 1.00 94.75 208 GLU A C 1
ATOM 1651 O O . GLU A 1 208 ? 6.626 0.945 -17.249 1.00 94.75 208 GLU A O 1
ATOM 1656 N N . PHE A 1 209 ? 7.094 -0.187 -15.374 1.00 94.75 209 PHE A N 1
ATOM 1657 C CA . PHE A 1 209 ? 8.444 -0.578 -15.797 1.00 94.75 209 PHE A CA 1
ATOM 1658 C C . PHE A 1 209 ? 8.464 -1.436 -17.065 1.00 94.75 209 PHE A C 1
ATOM 1660 O O . PHE A 1 209 ? 9.311 -1.210 -17.926 1.00 94.75 209 PHE A O 1
ATOM 1667 N N . ILE A 1 210 ? 7.529 -2.380 -17.219 1.00 95.12 210 ILE A N 1
ATOM 1668 C CA . ILE A 1 210 ? 7.381 -3.162 -18.461 1.00 95.12 210 ILE A CA 1
ATOM 1669 C C . ILE A 1 210 ? 7.136 -2.222 -19.650 1.00 95.12 210 ILE A C 1
ATOM 1671 O O . ILE A 1 210 ? 7.746 -2.375 -20.707 1.00 95.12 210 ILE A O 1
ATOM 1675 N N . THR A 1 211 ? 6.267 -1.226 -19.462 1.00 95.38 211 THR A N 1
ATOM 1676 C CA . THR A 1 211 ? 5.908 -0.257 -20.504 1.00 95.38 211 THR A CA 1
ATOM 1677 C C . THR A 1 211 ? 7.089 0.639 -20.872 1.00 95.38 211 THR A C 1
ATOM 1679 O O . THR A 1 211 ? 7.416 0.768 -22.049 1.00 95.38 211 THR A O 1
ATOM 1682 N N . GLU A 1 212 ? 7.748 1.240 -19.880 1.00 94.44 212 GLU A N 1
ATOM 1683 C CA . GLU A 1 212 ? 8.876 2.150 -20.105 1.00 94.44 212 GLU A CA 1
ATOM 1684 C C . GLU A 1 212 ? 10.074 1.431 -20.726 1.00 94.44 212 GLU A C 1
ATOM 1686 O O . GLU A 1 212 ? 10.657 1.926 -21.689 1.00 94.44 212 GLU A O 1
ATOM 1691 N N . ARG A 1 213 ? 10.386 0.214 -20.267 1.00 92.62 213 ARG A N 1
ATOM 1692 C CA . ARG A 1 213 ? 11.435 -0.606 -20.882 1.00 92.62 213 ARG A CA 1
ATOM 1693 C C . ARG A 1 213 ? 11.157 -0.847 -22.362 1.00 92.62 213 ARG A C 1
ATOM 1695 O O . ARG A 1 213 ? 12.048 -0.659 -23.183 1.00 92.62 213 ARG A O 1
ATOM 1702 N N . TYR A 1 214 ? 9.933 -1.239 -22.710 1.00 95.00 214 TYR A N 1
ATOM 1703 C CA . TYR A 1 214 ? 9.570 -1.486 -24.102 1.00 95.00 214 TYR A CA 1
ATOM 1704 C C . TYR A 1 214 ? 9.638 -0.212 -24.960 1.00 95.00 214 TYR A C 1
ATOM 1706 O O . TYR A 1 214 ? 10.118 -0.261 -26.091 1.00 95.00 214 TYR A O 1
ATOM 1714 N N . LYS A 1 215 ? 9.236 0.945 -24.417 1.00 94.44 215 LYS A N 1
ATOM 1715 C CA . LYS A 1 215 ? 9.390 2.242 -25.099 1.00 94.44 215 LYS A CA 1
ATOM 1716 C C . LYS A 1 215 ? 10.851 2.572 -25.391 1.00 94.44 215 LYS A C 1
ATOM 1718 O O . LYS A 1 215 ? 11.153 2.986 -26.503 1.00 94.44 215 LYS A O 1
ATOM 1723 N N . ILE A 1 216 ? 11.751 2.377 -24.425 1.00 91.69 216 ILE A N 1
ATOM 1724 C CA . ILE A 1 216 ? 13.192 2.603 -24.622 1.00 91.69 216 ILE A CA 1
ATOM 1725 C C . ILE A 1 216 ? 13.718 1.697 -25.742 1.00 91.69 216 ILE A C 1
ATOM 1727 O O . ILE A 1 216 ? 14.410 2.166 -26.641 1.00 91.69 216 ILE A O 1
ATOM 1731 N N . GLN A 1 217 ? 13.333 0.419 -25.726 1.00 91.81 217 GLN A N 1
ATOM 1732 C CA . GLN A 1 217 ? 13.714 -0.560 -26.746 1.00 91.81 217 GLN A CA 1
ATOM 1733 C C . GLN A 1 217 ? 13.213 -0.165 -28.147 1.00 91.81 217 GLN A C 1
ATOM 1735 O O . GLN A 1 217 ? 13.989 -0.234 -29.098 1.00 91.81 217 GLN A O 1
ATOM 1740 N N . LYS A 1 218 ? 11.963 0.314 -28.271 1.00 92.25 218 LYS A N 1
ATOM 1741 C CA . LYS A 1 218 ? 11.424 0.862 -29.531 1.00 92.25 218 LYS A CA 1
ATOM 1742 C C . LYS A 1 218 ? 12.155 2.125 -29.981 1.00 92.25 218 LYS A C 1
ATOM 1744 O O . LYS A 1 218 ? 12.479 2.230 -31.155 1.00 92.25 218 LYS A O 1
ATOM 1749 N N . LYS A 1 219 ? 12.461 3.048 -29.066 1.00 91.06 219 LYS A N 1
ATOM 1750 C CA . LYS A 1 219 ? 13.142 4.307 -29.398 1.00 91.06 219 LYS A CA 1
ATOM 1751 C C . LYS A 1 219 ? 14.517 4.074 -30.027 1.00 91.06 219 LYS A C 1
ATOM 1753 O O . LYS A 1 219 ? 14.917 4.826 -30.904 1.00 91.06 219 LYS A O 1
ATOM 1758 N N . ILE A 1 220 ? 15.230 3.029 -29.601 1.00 87.62 220 ILE A N 1
ATOM 1759 C CA . ILE A 1 220 ? 16.497 2.628 -30.229 1.00 87.62 220 ILE A CA 1
ATOM 1760 C C . ILE A 1 220 ? 16.260 2.259 -31.697 1.00 87.62 220 ILE A C 1
ATOM 1762 O O . ILE A 1 220 ? 16.937 2.790 -32.568 1.00 87.62 220 ILE A O 1
ATOM 1766 N N . ILE A 1 221 ? 15.266 1.419 -31.985 1.00 91.12 221 ILE A N 1
ATOM 1767 C CA . ILE A 1 221 ? 14.921 1.045 -33.363 1.00 91.12 221 ILE A CA 1
ATOM 1768 C C . ILE A 1 221 ? 14.486 2.253 -34.194 1.00 91.12 221 ILE A C 1
ATOM 1770 O O . ILE A 1 221 ? 14.936 2.414 -35.322 1.00 91.12 221 ILE A O 1
ATOM 1774 N N . GLU A 1 222 ? 13.650 3.123 -33.630 1.00 89.69 222 GLU A N 1
ATOM 1775 C CA . GLU A 1 222 ? 13.202 4.351 -34.295 1.00 89.69 222 GLU A CA 1
ATOM 1776 C C . GLU A 1 222 ? 14.376 5.269 -34.655 1.00 89.69 222 GLU A C 1
ATOM 1778 O O . GLU A 1 222 ? 14.365 5.851 -35.732 1.00 89.69 222 GLU A O 1
ATOM 1783 N N . LEU A 1 223 ? 15.404 5.359 -33.802 1.00 87.38 223 LEU A N 1
ATOM 1784 C CA . LEU A 1 223 ? 16.618 6.123 -34.098 1.00 87.38 223 LEU A CA 1
ATOM 1785 C C . LEU A 1 223 ? 17.405 5.526 -35.269 1.00 87.38 223 LEU A C 1
ATOM 1787 O O . LEU A 1 223 ? 17.839 6.267 -36.139 1.00 87.38 223 LEU A O 1
ATOM 1791 N N . PHE A 1 224 ? 17.596 4.207 -35.315 1.00 84.50 224 PHE A N 1
ATOM 1792 C CA . PHE A 1 224 ? 18.355 3.574 -36.403 1.00 84.50 224 PHE A CA 1
ATOM 1793 C C . PHE A 1 224 ? 17.594 3.524 -37.735 1.00 84.50 224 PHE A C 1
ATOM 1795 O O . PHE A 1 224 ? 18.225 3.471 -38.789 1.00 84.50 224 PHE A O 1
ATOM 1802 N N . ASN A 1 225 ? 16.262 3.577 -37.686 1.00 87.25 225 ASN A N 1
ATOM 1803 C CA . ASN A 1 225 ? 15.390 3.623 -38.861 1.00 87.25 225 ASN A CA 1
ATOM 1804 C C . ASN A 1 225 ? 15.013 5.053 -39.290 1.00 87.25 225 ASN A C 1
ATOM 1806 O O . ASN A 1 225 ? 14.218 5.223 -40.218 1.00 87.25 225 ASN A O 1
ATOM 1810 N N . ASP A 1 226 ? 15.524 6.085 -38.613 1.00 87.25 226 ASP A N 1
ATOM 1811 C CA . ASP A 1 226 ? 15.383 7.463 -39.076 1.00 87.25 226 ASP A CA 1
ATOM 1812 C C . ASP A 1 226 ? 16.254 7.653 -40.333 1.00 87.25 226 ASP A C 1
ATOM 1814 O O . ASP A 1 226 ? 17.456 7.369 -40.278 1.00 87.25 226 ASP A O 1
ATOM 1818 N N . PRO A 1 227 ? 15.700 8.173 -41.448 1.00 83.62 227 PRO A N 1
ATOM 1819 C CA . PRO A 1 227 ? 16.436 8.368 -42.700 1.00 83.62 227 PRO A CA 1
ATOM 1820 C C . PRO A 1 227 ? 17.766 9.117 -42.544 1.00 83.62 227 PRO A C 1
ATOM 1822 O O . PRO A 1 227 ? 18.698 8.882 -43.306 1.00 83.62 227 PRO A O 1
ATOM 1825 N N . THR A 1 228 ? 17.877 9.979 -41.530 1.00 83.38 228 THR A N 1
ATOM 1826 C CA . THR A 1 228 ? 19.102 10.718 -41.191 1.00 83.38 228 THR A CA 1
ATOM 1827 C C . THR A 1 228 ? 20.271 9.797 -40.819 1.00 83.38 228 THR A C 1
ATOM 1829 O O . THR A 1 228 ? 21.427 10.173 -41.008 1.00 83.38 228 THR A O 1
ATOM 1832 N N . TYR A 1 229 ? 19.990 8.611 -40.272 1.00 79.81 229 TYR A N 1
ATOM 1833 C CA . TYR A 1 229 ? 20.984 7.638 -39.800 1.00 79.81 229 TYR A CA 1
ATOM 1834 C C . TYR A 1 229 ? 20.978 6.325 -40.596 1.00 79.81 229 TYR A C 1
ATOM 1836 O O . TYR A 1 229 ? 21.946 5.568 -40.532 1.00 79.81 229 TYR A O 1
ATOM 1844 N N . THR A 1 230 ? 19.897 6.050 -41.327 1.00 81.75 230 THR A N 1
ATOM 1845 C CA . THR A 1 230 ? 19.690 4.812 -42.085 1.00 81.75 230 THR A CA 1
ATOM 1846 C C . THR A 1 230 ? 20.531 4.733 -43.365 1.00 81.75 230 THR A C 1
ATOM 1848 O O . THR A 1 230 ? 20.991 3.645 -43.709 1.00 81.75 230 THR A O 1
ATOM 1851 N N . GLU A 1 231 ? 20.759 5.848 -44.066 1.00 81.62 231 GLU A N 1
ATOM 1852 C CA . GLU A 1 231 ? 21.544 5.885 -45.311 1.00 81.62 231 GLU A CA 1
ATOM 1853 C C . GLU A 1 231 ? 23.033 6.136 -45.014 1.00 81.62 231 GLU A C 1
ATOM 1855 O O . GLU A 1 231 ? 23.426 7.229 -44.601 1.00 81.62 231 GLU A O 1
ATOM 1860 N N . ILE A 1 232 ? 23.884 5.123 -45.217 1.00 79.12 232 ILE A N 1
ATOM 1861 C CA . ILE A 1 232 ? 25.321 5.194 -44.902 1.00 79.12 232 ILE A CA 1
ATOM 1862 C C . ILE A 1 232 ? 26.151 5.116 -46.188 1.00 79.12 232 ILE A C 1
ATOM 1864 O O . ILE A 1 232 ? 26.725 4.084 -46.520 1.00 79.12 232 ILE A O 1
ATOM 1868 N N . GLY A 1 233 ? 26.269 6.237 -46.900 1.00 74.81 233 GLY A N 1
ATOM 1869 C CA . GLY A 1 233 ? 27.016 6.312 -48.162 1.00 74.81 233 GLY A CA 1
ATOM 1870 C C . GLY A 1 233 ? 26.190 5.875 -49.375 1.00 74.81 233 GLY A C 1
ATOM 1871 O O . GLY A 1 233 ? 24.964 5.905 -49.332 1.00 74.81 233 GLY A O 1
ATOM 1872 N N . ASP A 1 234 ? 26.859 5.501 -50.469 1.00 76.81 234 ASP A N 1
ATOM 1873 C CA . ASP A 1 234 ? 26.186 5.190 -51.736 1.00 76.81 234 ASP A CA 1
ATOM 1874 C C . ASP A 1 234 ? 25.492 3.815 -51.677 1.00 76.81 234 ASP A C 1
ATOM 1876 O O . ASP A 1 234 ? 26.147 2.774 -51.574 1.00 76.81 234 ASP A O 1
ATOM 1880 N N . ASP A 1 235 ? 24.157 3.826 -51.763 1.00 82.75 235 ASP A N 1
ATOM 1881 C CA . ASP A 1 235 ? 23.266 2.656 -51.825 1.00 82.75 235 ASP A CA 1
ATOM 1882 C C . ASP A 1 235 ? 23.280 1.711 -50.604 1.00 82.75 235 ASP A C 1
ATOM 1884 O O . ASP A 1 235 ? 22.7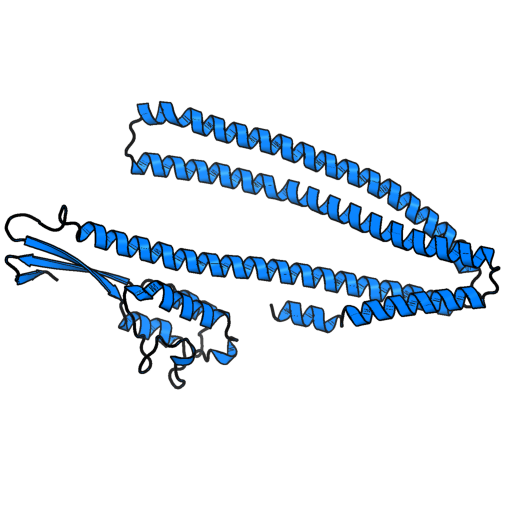34 0.608 -50.696 1.00 82.75 235 ASP A O 1
ATOM 1888 N N . ILE A 1 236 ? 23.847 2.111 -49.456 1.00 84.94 236 ILE A N 1
ATOM 1889 C CA . ILE A 1 236 ? 23.841 1.306 -48.219 1.00 84.94 236 ILE A CA 1
ATOM 1890 C C . ILE A 1 236 ? 22.755 1.786 -47.248 1.00 84.94 236 ILE A C 1
ATOM 1892 O O . ILE A 1 236 ? 22.719 2.955 -46.865 1.00 84.94 236 ILE A O 1
ATOM 1896 N N . VAL A 1 237 ? 21.914 0.856 -46.793 1.00 87.62 237 VAL A N 1
ATOM 1897 C CA . VAL A 1 237 ? 20.775 1.103 -45.897 1.00 87.62 237 VAL A CA 1
ATOM 1898 C C . VAL A 1 237 ? 20.868 0.193 -44.675 1.00 87.62 237 VAL A C 1
ATOM 1900 O O . VAL A 1 237 ? 20.955 -1.027 -44.820 1.00 87.62 237 VAL A O 1
ATOM 1903 N N . VAL A 1 238 ? 20.805 0.765 -43.472 1.00 86.94 238 VAL A N 1
ATOM 1904 C CA . VAL A 1 238 ? 20.719 0.013 -42.209 1.00 86.94 238 VAL A CA 1
ATOM 1905 C C . VAL A 1 238 ? 19.280 -0.017 -41.713 1.00 86.94 238 VAL A C 1
ATOM 1907 O O . VAL A 1 238 ? 18.672 1.021 -41.485 1.00 86.94 238 VAL A O 1
ATOM 1910 N N . ILE A 1 239 ? 18.749 -1.217 -41.504 1.00 88.50 239 ILE A N 1
ATOM 1911 C CA . ILE A 1 239 ? 17.421 -1.445 -40.937 1.00 88.50 239 ILE A CA 1
ATOM 1912 C C . ILE A 1 239 ? 17.600 -2.106 -39.582 1.00 88.50 239 ILE A C 1
ATOM 1914 O O . ILE A 1 239 ? 18.307 -3.104 -39.463 1.00 88.50 239 ILE A O 1
ATOM 1918 N N . ALA A 1 240 ? 16.950 -1.561 -38.567 1.00 91.19 240 ALA A N 1
ATOM 1919 C CA . ALA A 1 240 ? 16.901 -2.143 -37.244 1.00 91.19 240 ALA A CA 1
ATOM 1920 C C . ALA A 1 240 ? 15.502 -2.711 -36.973 1.00 91.19 240 ALA A C 1
ATOM 1922 O O . ALA A 1 240 ? 14.491 -2.054 -37.225 1.00 91.19 240 ALA A O 1
ATOM 1923 N N . ASP A 1 241 ? 15.443 -3.905 -36.395 1.00 90.88 241 ASP A N 1
ATOM 1924 C CA . ASP A 1 241 ? 14.210 -4.574 -35.999 1.00 90.88 241 ASP A CA 1
ATOM 1925 C C . ASP A 1 241 ? 14.272 -5.000 -34.532 1.00 90.88 241 ASP A C 1
ATOM 1927 O O . ASP A 1 241 ? 15.315 -5.394 -34.009 1.00 90.88 241 ASP A O 1
ATOM 1931 N N . LEU A 1 242 ? 13.127 -4.932 -33.850 1.00 92.62 242 LEU A N 1
ATOM 1932 C CA . LEU A 1 242 ? 12.985 -5.471 -32.501 1.00 92.62 242 LEU A CA 1
ATOM 1933 C C . LEU A 1 242 ? 12.395 -6.877 -32.581 1.00 92.62 242 LEU A C 1
ATOM 1935 O O . LEU A 1 242 ? 11.200 -7.034 -32.854 1.00 92.62 242 LEU A O 1
ATOM 1939 N N . THR A 1 243 ? 13.211 -7.886 -32.301 1.00 93.44 243 THR A N 1
ATOM 1940 C CA . THR A 1 243 ? 12.798 -9.289 -32.287 1.00 93.44 243 THR A CA 1
ATOM 1941 C C . THR A 1 243 ? 12.571 -9.786 -30.864 1.00 93.44 243 THR A C 1
ATOM 1943 O O . THR A 1 243 ? 12.965 -9.154 -29.878 1.00 93.44 243 THR A O 1
ATOM 1946 N N . PHE A 1 244 ? 11.852 -10.902 -30.748 1.00 95.06 244 PHE A N 1
ATOM 1947 C CA . PHE A 1 244 ? 11.569 -11.561 -29.481 1.00 95.06 244 PHE A CA 1
ATOM 1948 C C . PHE A 1 244 ? 12.082 -12.997 -29.529 1.00 95.06 244 PHE A C 1
ATOM 1950 O O . PHE A 1 244 ? 11.710 -13.767 -30.412 1.00 95.06 244 PHE A O 1
ATOM 1957 N N . ASP A 1 245 ? 12.914 -13.358 -28.559 1.00 95.38 245 ASP A N 1
ATOM 1958 C CA . ASP A 1 245 ? 13.489 -14.692 -28.426 1.00 95.38 245 ASP A CA 1
ATOM 1959 C C . ASP A 1 245 ? 12.439 -15.658 -27.850 1.00 95.38 245 ASP A C 1
ATOM 1961 O O . ASP A 1 245 ? 12.372 -15.928 -26.641 1.00 95.38 245 ASP A O 1
ATOM 1965 N N . GLU A 1 246 ? 11.559 -16.136 -28.736 1.00 93.38 246 GLU A N 1
ATOM 1966 C CA . GLU A 1 246 ? 10.477 -17.064 -28.402 1.00 93.38 246 GLU A CA 1
ATOM 1967 C C . GLU A 1 246 ? 11.010 -18.364 -27.805 1.00 93.38 246 GLU A C 1
ATOM 1969 O O . GLU A 1 246 ? 10.428 -18.876 -26.848 1.00 93.38 246 GLU A O 1
ATOM 1974 N N . ASP A 1 247 ? 12.126 -18.884 -28.311 1.00 93.19 247 ASP A N 1
ATOM 1975 C CA . ASP A 1 247 ? 12.714 -20.130 -27.827 1.00 93.19 247 ASP A CA 1
ATOM 1976 C C . ASP A 1 247 ? 13.208 -19.981 -26.391 1.00 93.19 247 ASP A C 1
ATOM 1978 O O . ASP A 1 247 ? 12.868 -20.793 -25.523 1.00 93.19 247 ASP A O 1
ATOM 1982 N N . LYS A 1 248 ? 13.944 -18.911 -26.084 1.00 95.12 248 LYS A N 1
ATOM 1983 C CA . LYS A 1 248 ? 14.380 -18.611 -24.716 1.00 95.12 248 LYS A CA 1
ATOM 1984 C C . LYS A 1 248 ? 13.196 -18.347 -23.796 1.00 95.12 248 LYS A C 1
ATOM 1986 O O . LYS A 1 248 ? 13.225 -18.793 -22.646 1.00 95.12 248 LYS A O 1
ATOM 1991 N N . PHE A 1 249 ? 12.157 -17.657 -24.265 1.00 95.81 249 PHE A N 1
ATOM 1992 C CA . PHE A 1 249 ? 10.944 -17.435 -23.477 1.00 95.81 249 PHE A CA 1
ATOM 1993 C C . PHE A 1 249 ? 10.216 -18.747 -23.173 1.00 95.81 249 PHE A C 1
ATOM 1995 O O . PHE A 1 249 ? 9.908 -19.040 -22.016 1.00 95.81 249 PHE A O 1
ATOM 2002 N N . ASN A 1 250 ? 9.987 -19.572 -24.191 1.00 92.38 250 ASN A N 1
ATOM 2003 C CA . ASN A 1 250 ? 9.310 -20.856 -24.059 1.00 92.38 250 ASN A CA 1
ATOM 2004 C C . ASN A 1 250 ? 10.119 -21.818 -23.171 1.00 92.38 250 ASN A C 1
ATOM 2006 O O . ASN A 1 250 ? 9.554 -22.487 -22.306 1.00 92.38 250 ASN A O 1
ATOM 2010 N N . ASN A 1 251 ? 11.444 -21.857 -23.314 1.00 92.50 251 ASN A N 1
ATOM 2011 C CA . ASN A 1 251 ? 12.299 -22.727 -22.507 1.00 92.50 251 ASN A CA 1
ATOM 2012 C C . ASN A 1 251 ? 12.379 -22.280 -21.045 1.00 92.50 251 ASN A C 1
ATOM 2014 O O . ASN A 1 251 ? 12.293 -23.119 -20.147 1.00 92.50 251 ASN A O 1
ATOM 2018 N N . ASN A 1 252 ? 12.499 -20.975 -20.793 1.00 95.12 252 ASN A N 1
ATOM 2019 C CA . ASN A 1 252 ? 12.645 -20.456 -19.436 1.00 95.12 252 ASN A CA 1
ATOM 2020 C C . ASN A 1 252 ? 11.290 -20.278 -18.749 1.00 95.12 252 ASN A C 1
ATOM 2022 O O . ASN A 1 252 ? 11.012 -20.945 -17.755 1.00 95.12 252 ASN A O 1
ATOM 2026 N N . PHE A 1 253 ? 10.435 -19.394 -19.269 1.00 95.94 253 PHE A N 1
ATOM 2027 C CA . PHE A 1 253 ? 9.179 -19.034 -18.613 1.00 95.94 253 PHE A CA 1
ATOM 2028 C C . PHE A 1 253 ? 8.161 -20.173 -18.664 1.00 95.94 253 PHE A C 1
ATOM 2030 O O . PHE A 1 253 ? 7.627 -20.561 -17.624 1.00 95.94 253 PHE A O 1
ATOM 2037 N N . LEU A 1 254 ? 7.919 -20.772 -19.838 1.00 93.62 254 LEU A N 1
ATOM 2038 C CA . LEU A 1 254 ? 7.002 -21.922 -19.908 1.00 93.62 254 LEU A CA 1
ATOM 2039 C C . LEU A 1 254 ? 7.599 -23.179 -19.267 1.00 93.62 254 LEU A C 1
ATOM 2041 O O . LEU A 1 254 ? 6.854 -24.064 -18.837 1.00 93.62 254 LEU A O 1
ATOM 2045 N N . GLY A 1 255 ? 8.926 -23.226 -19.124 1.00 92.62 255 GLY A N 1
ATOM 2046 C CA . GLY A 1 255 ? 9.643 -24.227 -18.339 1.00 92.62 255 GLY A CA 1
ATOM 2047 C C . GLY A 1 255 ? 9.257 -24.252 -16.857 1.00 92.62 255 GLY A C 1
ATOM 2048 O O . GLY A 1 255 ? 9.380 -25.304 -16.226 1.00 92.62 255 GLY A O 1
ATOM 2049 N N . CYS A 1 256 ? 8.717 -23.156 -16.310 1.00 94.94 256 CYS A N 1
ATOM 2050 C CA . CYS A 1 256 ? 8.246 -23.100 -14.924 1.00 94.94 256 CYS A CA 1
ATOM 2051 C C . CYS A 1 256 ? 7.003 -23.969 -14.672 1.00 94.94 256 CYS A C 1
ATOM 2053 O O . CYS A 1 256 ? 6.754 -24.389 -13.540 1.00 94.94 256 CYS A O 1
ATOM 2055 N N . PHE A 1 257 ? 6.211 -24.243 -15.711 1.00 94.25 257 PHE A N 1
ATOM 2056 C CA . PHE A 1 257 ? 4.895 -24.867 -15.592 1.00 94.25 257 PHE A CA 1
ATOM 2057 C C . PHE A 1 257 ? 4.915 -26.339 -15.997 1.00 94.25 257 PHE A C 1
ATOM 2059 O O . PHE A 1 257 ? 5.692 -26.790 -16.850 1.00 94.25 257 PHE A O 1
ATOM 2066 N N . ASP A 1 258 ? 4.021 -27.120 -15.395 1.00 90.75 258 ASP A N 1
ATOM 2067 C CA . ASP A 1 258 ? 3.744 -28.461 -15.887 1.00 90.75 258 ASP A CA 1
ATOM 2068 C C . ASP A 1 258 ? 2.982 -28.373 -17.219 1.00 90.75 258 ASP A C 1
ATOM 2070 O O . ASP A 1 258 ? 1.783 -28.088 -17.263 1.00 90.75 258 ASP A O 1
ATOM 2074 N N . ARG A 1 259 ? 3.709 -28.611 -18.317 1.00 85.06 259 ARG A N 1
ATOM 2075 C CA . ARG A 1 259 ? 3.205 -28.533 -19.699 1.00 85.06 259 ARG A CA 1
ATOM 2076 C C . ARG A 1 259 ? 2.302 -29.710 -20.090 1.00 85.06 259 ARG A C 1
ATOM 2078 O O . ARG A 1 259 ? 1.805 -29.728 -21.210 1.00 85.06 259 ARG A O 1
ATOM 2085 N N . ARG A 1 260 ? 2.057 -30.674 -19.188 1.00 87.25 260 ARG A N 1
ATOM 2086 C CA . ARG A 1 260 ? 0.975 -31.665 -19.359 1.00 87.25 260 ARG A CA 1
ATOM 2087 C C . ARG A 1 260 ? -0.411 -31.019 -19.279 1.00 87.25 260 ARG A C 1
ATOM 2089 O O . ARG A 1 260 ? -1.379 -31.602 -19.751 1.00 87.25 260 ARG A O 1
ATOM 2096 N N . TYR A 1 261 ? -0.493 -29.823 -18.699 1.00 86.31 261 TYR A N 1
ATOM 2097 C CA . TYR A 1 261 ? -1.705 -29.020 -18.605 1.00 86.31 261 TYR A CA 1
ATOM 2098 C C . TYR A 1 261 ? -1.629 -27.831 -19.560 1.00 86.31 261 TYR A C 1
ATOM 2100 O O . TYR A 1 261 ? -0.581 -27.193 -19.666 1.00 86.31 261 TYR A O 1
ATOM 2108 N N . ASP A 1 262 ? -2.757 -27.485 -20.180 1.00 84.69 262 ASP A N 1
ATOM 2109 C CA . ASP A 1 262 ? -2.838 -26.404 -21.164 1.00 84.69 262 ASP A CA 1
ATOM 2110 C C . ASP A 1 262 ? -2.421 -25.048 -20.573 1.00 84.69 262 ASP A C 1
ATOM 2112 O O . ASP A 1 262 ? -2.959 -24.585 -19.558 1.00 84.69 262 ASP A O 1
ATOM 2116 N N . ILE A 1 263 ? -1.435 -24.418 -21.210 1.00 87.62 263 ILE A N 1
ATOM 2117 C CA . ILE A 1 263 ? -0.877 -23.133 -20.796 1.00 87.62 263 ILE A CA 1
ATOM 2118 C C . ILE A 1 263 ? -1.797 -21.949 -21.129 1.00 87.62 263 ILE A C 1
ATOM 2120 O O . ILE A 1 263 ? -1.613 -20.869 -20.568 1.00 87.62 263 ILE A O 1
ATOM 2124 N N . SER A 1 264 ? -2.828 -22.146 -21.962 1.00 85.44 264 SER A N 1
ATOM 2125 C CA . SER A 1 264 ? -3.845 -21.128 -22.283 1.00 85.44 264 SER A CA 1
ATOM 2126 C C . SER A 1 264 ? -4.534 -20.549 -21.039 1.00 85.44 264 SER A C 1
ATOM 2128 O O . SER A 1 264 ? -4.998 -19.409 -21.046 1.00 85.44 264 SER A O 1
ATOM 2130 N N . ARG A 1 265 ? -4.504 -21.273 -19.908 1.00 85.81 265 ARG A N 1
ATOM 2131 C CA . ARG A 1 265 ? -4.941 -20.775 -18.592 1.00 85.81 265 ARG A CA 1
ATOM 2132 C C . ARG A 1 265 ? -4.222 -19.497 -18.143 1.00 85.81 265 ARG A C 1
ATOM 2134 O O . ARG A 1 265 ? -4.761 -18.765 -17.313 1.00 85.81 265 ARG A O 1
ATOM 2141 N N . LEU A 1 266 ? -3.024 -19.227 -18.667 1.00 87.50 266 LEU A N 1
ATOM 2142 C CA . LEU A 1 266 ? -2.249 -18.012 -18.406 1.00 87.50 266 LEU A CA 1
ATOM 2143 C C . LEU A 1 266 ? -2.638 -16.840 -19.327 1.00 87.50 266 LEU A C 1
ATOM 2145 O O . LEU A 1 266 ? -2.247 -15.707 -19.056 1.00 87.50 266 LEU A O 1
ATOM 2149 N N . GLY A 1 267 ? -3.433 -17.084 -20.372 1.00 86.19 267 GLY A N 1
ATOM 2150 C CA . GLY A 1 267 ? -3.971 -16.060 -21.265 1.00 86.19 267 GLY A CA 1
ATOM 2151 C C . GLY A 1 267 ? -4.172 -16.548 -22.701 1.00 86.19 267 GLY A C 1
ATOM 2152 O O . GLY A 1 267 ? -3.642 -17.572 -23.120 1.00 86.19 267 GLY A O 1
ATOM 2153 N N . ASN A 1 268 ? -4.879 -15.745 -23.497 1.00 89.06 268 ASN A N 1
ATOM 2154 C CA . ASN A 1 268 ? -5.185 -16.056 -24.902 1.00 89.06 268 ASN A CA 1
ATOM 2155 C C . ASN A 1 268 ? -4.014 -15.767 -25.865 1.00 89.06 268 ASN A C 1
ATOM 2157 O O . ASN A 1 268 ? -4.187 -15.762 -27.082 1.00 89.06 268 ASN A O 1
ATOM 2161 N N . PHE A 1 269 ? -2.825 -15.517 -25.317 1.00 91.50 269 PHE A N 1
ATOM 2162 C CA . PHE A 1 269 ? -1.591 -15.240 -26.055 1.00 91.50 269 PHE A CA 1
ATOM 2163 C C . PHE A 1 269 ? -0.739 -16.494 -26.246 1.00 91.50 269 PHE A C 1
ATOM 2165 O O . PHE A 1 269 ? 0.410 -16.389 -26.651 1.00 91.50 269 PHE A O 1
ATOM 2172 N N . PHE A 1 270 ? -1.280 -17.673 -25.941 1.00 91.06 270 PHE A N 1
ATOM 2173 C CA . PHE A 1 270 ? -0.605 -18.945 -26.149 1.00 91.06 270 PHE A CA 1
ATOM 2174 C C . PHE A 1 270 ? -1.317 -19.753 -27.231 1.00 91.06 270 PHE A C 1
ATOM 2176 O O . PHE A 1 270 ? -2.541 -19.888 -27.216 1.00 91.06 270 PHE A O 1
ATOM 2183 N N . ARG A 1 271 ? -0.546 -20.302 -28.170 1.00 85.56 271 ARG A N 1
ATOM 2184 C CA . ARG A 1 271 ? -1.013 -21.212 -29.222 1.00 85.56 271 ARG A CA 1
ATOM 2185 C C . ARG A 1 271 ? -0.099 -22.429 -29.233 1.00 85.56 271 ARG A C 1
ATOM 2187 O O . ARG A 1 271 ? 1.116 -22.278 -29.260 1.00 85.56 271 ARG A O 1
ATOM 2194 N N . ASN A 1 272 ? -0.672 -23.631 -29.179 1.00 83.25 272 ASN A N 1
ATOM 2195 C CA . ASN A 1 272 ? 0.081 -24.893 -29.178 1.00 83.25 272 ASN A CA 1
ATOM 2196 C C . ASN A 1 272 ? 1.202 -24.954 -28.114 1.00 83.25 272 ASN A C 1
ATOM 2198 O O . ASN A 1 272 ? 2.294 -25.442 -28.383 1.00 83.25 272 ASN A O 1
ATOM 2202 N N . ASN A 1 273 ? 0.934 -24.463 -26.896 1.00 81.12 273 ASN A N 1
ATOM 2203 C CA . ASN A 1 273 ? 1.910 -24.372 -25.799 1.00 81.12 273 ASN A CA 1
ATOM 2204 C C . ASN A 1 273 ? 3.159 -23.512 -26.081 1.00 81.12 273 ASN A C 1
ATOM 2206 O O . ASN A 1 273 ? 4.188 -23.725 -25.432 1.00 81.12 273 ASN A O 1
ATOM 2210 N N . SER A 1 274 ? 3.044 -22.545 -26.987 1.00 86.44 274 SER A N 1
ATOM 2211 C CA . SER A 1 274 ? 4.045 -21.512 -27.259 1.00 86.44 274 SER A CA 1
ATOM 2212 C C . SER A 1 274 ? 3.396 -20.134 -27.212 1.00 86.44 274 SER A C 1
ATOM 2214 O O . SER A 1 274 ? 2.186 -20.000 -27.419 1.00 86.44 274 SER A O 1
ATOM 2216 N N . ILE A 1 275 ? 4.180 -19.106 -26.903 1.00 92.81 275 ILE A N 1
ATOM 2217 C CA . ILE A 1 275 ? 3.704 -17.723 -26.958 1.00 92.81 275 ILE A CA 1
ATOM 2218 C C . ILE A 1 275 ? 3.420 -17.309 -28.410 1.00 92.81 275 ILE A C 1
ATOM 2220 O O . ILE A 1 275 ? 4.175 -17.629 -29.315 1.00 92.81 275 ILE A O 1
ATOM 2224 N N . ALA A 1 276 ? 2.307 -16.616 -28.631 1.00 92.50 276 ALA A N 1
ATOM 2225 C CA . ALA A 1 276 ? 1.975 -15.948 -29.880 1.00 92.50 276 ALA A CA 1
ATOM 2226 C C . ALA A 1 276 ? 2.280 -14.459 -29.698 1.00 92.50 276 ALA A C 1
ATOM 2228 O O . ALA A 1 276 ? 1.419 -13.687 -29.261 1.00 92.50 276 ALA A O 1
ATOM 2229 N N . TRP A 1 277 ? 3.532 -14.085 -29.953 1.00 94.25 277 TRP A N 1
ATOM 2230 C CA . TRP A 1 277 ? 4.012 -12.728 -29.733 1.00 94.25 277 TRP A CA 1
ATOM 2231 C C . TRP A 1 277 ? 3.828 -11.842 -30.972 1.00 94.25 277 TRP A C 1
ATOM 2233 O O . TRP A 1 277 ? 3.854 -12.293 -32.113 1.00 94.25 277 TRP A O 1
ATOM 2243 N N . SER A 1 278 ? 3.627 -10.548 -30.735 1.00 92.25 278 SER A N 1
ATOM 2244 C CA . SER A 1 278 ? 3.701 -9.508 -31.760 1.00 92.25 278 SER A CA 1
ATOM 2245 C C . SER A 1 278 ? 4.194 -8.226 -31.110 1.00 92.25 278 SER A C 1
ATOM 2247 O O . SER A 1 278 ? 3.724 -7.899 -30.014 1.00 92.25 278 SER A O 1
ATOM 2249 N N . SER A 1 279 ? 5.063 -7.487 -31.799 1.00 90.62 279 SER A N 1
ATOM 2250 C CA . SER A 1 279 ? 5.684 -6.261 -31.284 1.00 90.62 279 SER A CA 1
ATOM 2251 C C . SER A 1 279 ? 4.651 -5.296 -30.691 1.00 90.62 279 SER A C 1
ATOM 2253 O O . SER A 1 279 ? 4.686 -5.017 -29.494 1.00 90.62 279 SER A O 1
ATOM 2255 N N . ASP A 1 280 ? 3.615 -4.931 -31.447 1.00 91.31 280 ASP A N 1
ATOM 2256 C CA . ASP A 1 280 ? 2.604 -3.957 -31.002 1.00 91.31 280 ASP A CA 1
ATOM 2257 C C . ASP A 1 280 ? 1.784 -4.382 -29.778 1.00 91.31 280 ASP A C 1
ATOM 2259 O O . ASP A 1 280 ? 1.175 -3.544 -29.115 1.00 91.31 280 ASP A O 1
ATOM 2263 N N . LYS A 1 281 ? 1.798 -5.675 -29.437 1.00 94.62 281 LYS A N 1
ATOM 2264 C CA . LYS A 1 281 ? 1.117 -6.215 -28.256 1.00 94.62 281 LYS A CA 1
ATOM 2265 C C . LYS A 1 281 ? 2.064 -6.632 -27.142 1.00 94.62 281 LYS A C 1
ATOM 2267 O O . LYS A 1 281 ? 1.588 -7.155 -26.141 1.00 94.62 281 LYS A O 1
ATOM 2272 N N . HIS A 1 282 ? 3.375 -6.409 -27.255 1.00 94.94 282 HIS A N 1
ATOM 2273 C CA . HIS A 1 282 ? 4.345 -6.877 -26.259 1.00 94.94 282 HIS A CA 1
ATOM 2274 C C . HIS A 1 282 ? 3.945 -6.472 -24.829 1.00 94.94 282 HIS A C 1
ATOM 2276 O O . HIS A 1 282 ? 3.824 -7.322 -23.946 1.00 94.94 282 HIS A O 1
ATOM 2282 N N . VAL A 1 283 ? 3.659 -5.183 -24.619 1.00 96.00 283 VAL A N 1
ATOM 2283 C CA . VAL A 1 283 ? 3.265 -4.649 -23.305 1.00 96.00 283 VAL A CA 1
ATOM 2284 C C . VAL A 1 283 ? 1.955 -5.268 -22.817 1.00 96.00 283 VAL A C 1
ATOM 2286 O O . VAL A 1 283 ? 1.854 -5.613 -21.641 1.00 96.00 283 VAL A O 1
ATOM 2289 N N . GLU A 1 284 ? 0.964 -5.435 -23.697 1.00 96.38 284 GLU A N 1
ATOM 2290 C CA . GLU A 1 284 ? -0.322 -6.068 -23.372 1.00 96.38 284 GLU A CA 1
ATOM 2291 C C . GLU A 1 284 ? -0.125 -7.527 -22.942 1.00 96.38 284 GLU A C 1
ATOM 2293 O O . GLU A 1 284 ? -0.647 -7.939 -21.905 1.00 96.38 284 GLU A O 1
ATOM 2298 N N . ILE A 1 285 ? 0.657 -8.290 -23.709 1.00 95.81 285 ILE A N 1
ATOM 2299 C CA . ILE A 1 285 ? 0.916 -9.715 -23.493 1.00 95.81 285 ILE A CA 1
ATOM 2300 C C . ILE A 1 285 ? 1.600 -9.929 -22.142 1.00 95.81 285 ILE A C 1
ATOM 2302 O O . ILE A 1 285 ? 1.071 -10.643 -21.287 1.00 95.81 285 ILE A O 1
ATOM 2306 N N . ILE A 1 286 ? 2.750 -9.283 -21.920 1.00 96.69 286 ILE A N 1
ATOM 2307 C CA . ILE A 1 286 ? 3.551 -9.492 -20.707 1.00 96.69 286 ILE A CA 1
ATOM 2308 C C . ILE A 1 286 ? 2.791 -9.014 -19.468 1.00 96.69 286 ILE A C 1
ATOM 2310 O O . ILE A 1 286 ? 2.739 -9.736 -18.469 1.00 96.69 286 ILE A O 1
ATOM 2314 N N . ASN A 1 287 ? 2.121 -7.855 -19.536 1.00 96.00 287 ASN A N 1
ATOM 2315 C CA . ASN A 1 287 ? 1.289 -7.395 -18.425 1.00 96.00 287 ASN A CA 1
ATOM 2316 C C . ASN A 1 287 ? 0.129 -8.345 -18.149 1.00 96.00 287 ASN A C 1
ATOM 2318 O O . ASN A 1 287 ? -0.156 -8.620 -16.985 1.00 96.00 287 ASN A O 1
ATOM 2322 N N . SER A 1 288 ? -0.551 -8.853 -19.175 1.00 95.62 288 SER A N 1
ATOM 2323 C CA . SER A 1 288 ? -1.685 -9.758 -18.981 1.00 95.62 288 SER A CA 1
ATOM 2324 C C . SER A 1 288 ? -1.256 -11.065 -18.323 1.00 95.62 288 SER A C 1
ATOM 2326 O O . SER A 1 288 ? -1.906 -11.506 -17.373 1.00 95.62 288 SER A O 1
ATOM 2328 N N . ILE A 1 289 ? -0.130 -11.640 -18.761 1.00 96.19 289 ILE A N 1
ATOM 2329 C CA . ILE A 1 289 ? 0.452 -12.835 -18.142 1.00 96.19 289 ILE A CA 1
ATOM 2330 C C . ILE A 1 289 ? 0.824 -12.531 -16.686 1.00 96.19 289 ILE A C 1
ATOM 2332 O O . ILE A 1 289 ? 0.404 -13.260 -15.789 1.00 96.19 289 ILE A O 1
ATOM 2336 N N . PHE A 1 290 ? 1.529 -11.425 -16.421 1.00 96.44 290 PHE A N 1
ATOM 2337 C CA . PHE A 1 290 ? 1.900 -11.013 -15.063 1.00 96.44 290 PHE A CA 1
ATOM 2338 C C . PHE A 1 290 ? 0.674 -10.888 -14.148 1.00 96.44 290 PHE A C 1
ATOM 2340 O O . PHE A 1 290 ? 0.626 -11.506 -13.084 1.00 96.44 290 PHE A O 1
ATOM 2347 N N . HIS A 1 291 ? -0.361 -10.168 -14.589 1.00 94.75 291 HIS A N 1
ATOM 2348 C CA . HIS A 1 291 ? -1.607 -10.013 -13.838 1.00 94.75 291 HIS A CA 1
ATOM 2349 C C . HIS A 1 291 ? -2.315 -11.349 -13.607 1.00 94.75 291 HIS A C 1
ATOM 2351 O O . HIS A 1 291 ? -2.918 -11.554 -12.550 1.00 94.75 291 HIS A O 1
ATOM 2357 N N . LYS A 1 292 ? -2.258 -12.263 -14.579 1.00 94.50 292 LYS A N 1
ATOM 2358 C CA . LYS A 1 292 ? -2.850 -13.590 -14.443 1.00 94.50 292 LYS A CA 1
ATOM 2359 C C . LYS A 1 292 ? -2.105 -14.430 -13.410 1.00 94.50 292 LYS A C 1
ATOM 2361 O O . LYS A 1 292 ? -2.771 -15.050 -12.583 1.00 94.50 292 LYS A O 1
ATOM 2366 N N . LEU A 1 293 ? -0.771 -14.398 -13.398 1.00 94.38 293 LEU A N 1
ATOM 2367 C CA . LEU A 1 293 ? 0.046 -15.099 -12.400 1.00 94.38 293 LEU A CA 1
ATOM 2368 C C . LEU A 1 293 ? -0.282 -14.640 -10.983 1.00 94.38 293 LEU A C 1
ATOM 2370 O O . LEU A 1 293 ? -0.558 -15.463 -10.120 1.00 94.38 293 LEU A O 1
ATOM 2374 N N . ILE A 1 294 ? -0.314 -13.329 -10.750 1.00 92.88 294 ILE A N 1
ATOM 2375 C CA . ILE A 1 294 ? -0.474 -12.786 -9.396 1.00 92.88 294 ILE A CA 1
ATOM 2376 C C . ILE A 1 294 ? -1.910 -12.883 -8.854 1.00 92.88 294 ILE A C 1
ATOM 2378 O O . ILE A 1 294 ? -2.103 -12.863 -7.640 1.00 92.88 294 ILE A O 1
ATOM 2382 N N . LYS A 1 295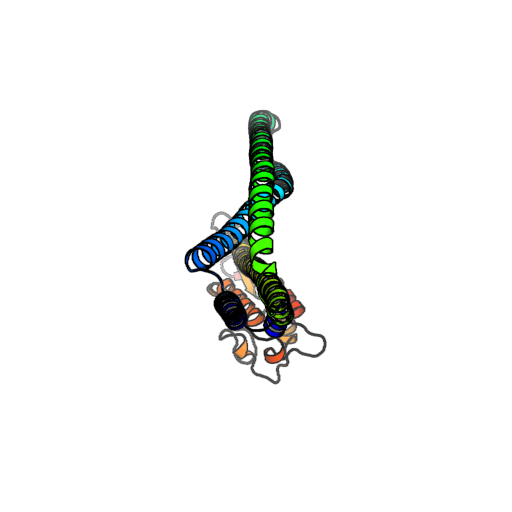 ? -2.922 -12.963 -9.731 1.00 90.94 295 LYS A N 1
ATOM 2383 C CA . LYS A 1 295 ? -4.338 -13.113 -9.338 1.00 90.94 295 LYS A CA 1
ATOM 2384 C C . LYS A 1 295 ? -4.761 -14.568 -9.169 1.00 90.94 295 LYS A C 1
ATOM 2386 O O . LYS A 1 295 ? -5.767 -14.832 -8.515 1.00 90.94 295 LYS A O 1
ATOM 2391 N N . THR A 1 296 ? -4.050 -15.496 -9.800 1.00 91.00 296 THR A N 1
ATOM 2392 C CA . THR A 1 296 ? -4.393 -16.916 -9.744 1.00 91.00 296 THR A CA 1
ATOM 2393 C C . THR A 1 296 ? -3.782 -17.524 -8.482 1.00 91.00 296 THR A C 1
ATOM 2395 O O . THR A 1 296 ? -2.592 -17.326 -8.243 1.00 91.00 296 THR A O 1
ATOM 2398 N N . PRO A 1 297 ? -4.553 -18.266 -7.665 1.00 89.12 297 PRO A N 1
ATOM 2399 C CA . PRO A 1 297 ? -3.993 -18.992 -6.532 1.00 89.12 297 PRO A CA 1
ATOM 2400 C C . PRO A 1 297 ? -2.830 -19.884 -6.975 1.00 89.12 297 PRO A C 1
ATOM 2402 O O . PRO A 1 297 ? -2.943 -20.582 -7.981 1.00 89.12 297 PRO A O 1
ATOM 2405 N N . GLU A 1 298 ? -1.734 -19.897 -6.217 1.00 88.44 298 GLU A N 1
ATOM 2406 C CA . GLU A 1 298 ? -0.503 -20.604 -6.601 1.00 88.44 298 GLU A CA 1
ATOM 2407 C C . GLU A 1 298 ? -0.737 -22.099 -6.878 1.00 88.44 298 GLU A C 1
ATOM 2409 O O . GLU A 1 298 ? -0.232 -22.638 -7.862 1.00 88.44 298 GLU A O 1
ATOM 2414 N N . ALA A 1 299 ? -1.616 -22.744 -6.105 1.00 86.56 299 ALA A N 1
ATOM 2415 C CA . ALA A 1 299 ? -2.022 -24.132 -6.329 1.00 86.56 299 ALA A CA 1
ATOM 2416 C C . ALA A 1 299 ? -2.676 -24.377 -7.707 1.00 86.56 299 ALA A C 1
ATOM 2418 O O . ALA A 1 299 ? -2.564 -25.470 -8.256 1.00 86.56 299 ALA A O 1
ATOM 2419 N N . ALA A 1 300 ? -3.333 -23.369 -8.288 1.00 88.94 300 ALA A N 1
ATOM 2420 C CA . ALA A 1 300 ? -3.978 -23.451 -9.599 1.00 88.94 300 ALA A CA 1
ATOM 2421 C C . ALA A 1 300 ? -3.030 -23.116 -10.769 1.00 88.94 300 ALA A C 1
ATOM 2423 O O . ALA A 1 300 ? -3.396 -23.307 -11.929 1.00 88.94 300 ALA A O 1
ATOM 2424 N N . LEU A 1 301 ? -1.812 -22.631 -10.494 1.00 90.69 301 LEU A N 1
ATOM 2425 C CA . LEU A 1 301 ? -0.814 -22.342 -11.530 1.00 90.69 301 LEU A CA 1
ATOM 2426 C C . LEU A 1 301 ? -0.112 -23.611 -12.035 1.00 90.69 301 LEU A C 1
ATOM 2428 O O . LEU A 1 301 ? 0.291 -23.655 -13.199 1.00 90.69 301 LEU A O 1
ATOM 2432 N N . ILE A 1 302 ? -0.068 -24.670 -11.218 1.00 92.19 302 ILE A N 1
ATOM 2433 C CA . ILE A 1 302 ? 0.519 -25.981 -11.547 1.00 92.19 302 ILE A CA 1
ATOM 2434 C C . ILE A 1 302 ? 1.984 -25.832 -11.997 1.00 92.19 302 ILE A C 1
ATOM 2436 O O . ILE A 1 302 ? 2.350 -26.048 -13.158 1.00 92.19 302 ILE A O 1
ATOM 2440 N N . PHE A 1 303 ? 2.821 -25.407 -11.054 1.00 94.38 303 PHE A N 1
ATOM 2441 C CA . PHE A 1 303 ? 4.261 -25.281 -11.241 1.00 94.38 303 PHE A CA 1
ATOM 2442 C C . PHE A 1 303 ? 4.961 -26.644 -11.261 1.00 94.38 303 PHE A C 1
ATOM 2444 O O . PHE A 1 303 ? 4.503 -27.611 -10.648 1.00 94.38 303 PHE A O 1
ATOM 2451 N N . ARG A 1 304 ? 6.101 -26.725 -11.956 1.00 93.81 304 ARG A N 1
ATOM 2452 C CA . ARG A 1 304 ? 7.009 -27.871 -11.822 1.00 93.81 304 ARG A CA 1
ATOM 2453 C C . ARG A 1 304 ? 7.648 -27.884 -10.436 1.00 93.81 304 ARG A C 1
ATOM 2455 O O . ARG A 1 304 ? 7.758 -26.856 -9.773 1.00 93.81 304 ARG A O 1
ATOM 2462 N N . SER A 1 305 ? 8.127 -29.056 -10.024 1.00 90.69 305 SER A N 1
ATOM 2463 C CA . SER A 1 305 ? 8.876 -29.198 -8.775 1.00 90.69 305 SER A CA 1
ATOM 2464 C C . SER A 1 305 ? 10.043 -28.206 -8.717 1.00 90.69 305 SER A C 1
ATOM 2466 O O . SER A 1 305 ? 10.814 -28.096 -9.670 1.00 90.69 305 SER A O 1
ATOM 2468 N N . GLY A 1 306 ? 10.167 -27.497 -7.594 1.00 89.38 306 GLY A N 1
ATOM 2469 C CA . GLY A 1 306 ? 11.201 -26.482 -7.373 1.00 89.38 306 GLY A CA 1
ATOM 2470 C C . GLY A 1 306 ? 10.894 -25.096 -7.949 1.00 89.38 306 GLY A C 1
ATOM 2471 O O . GLY A 1 306 ? 11.701 -24.192 -7.760 1.00 89.38 306 GLY A O 1
ATOM 2472 N N . GLN A 1 307 ? 9.752 -24.906 -8.617 1.00 94.38 307 GLN A N 1
ATOM 2473 C CA . GLN A 1 307 ? 9.309 -23.607 -9.127 1.00 94.38 307 GLN A CA 1
ATOM 2474 C C . GLN A 1 307 ? 8.238 -23.006 -8.211 1.00 94.38 307 GLN A C 1
ATOM 2476 O O . GLN A 1 307 ? 7.404 -23.715 -7.649 1.00 94.38 307 GLN A O 1
ATOM 2481 N N . THR A 1 308 ? 8.271 -21.686 -8.070 1.00 94.56 308 THR A N 1
ATOM 2482 C CA . THR A 1 308 ? 7.346 -20.886 -7.253 1.00 94.56 308 THR A CA 1
ATOM 2483 C C . THR A 1 308 ? 6.777 -19.726 -8.063 1.00 94.56 308 THR A C 1
ATOM 2485 O O . THR A 1 308 ? 7.361 -19.321 -9.077 1.00 94.56 308 THR A O 1
ATOM 2488 N N . LEU A 1 309 ? 5.689 -19.117 -7.582 1.00 94.62 309 LEU A N 1
ATOM 2489 C CA . LEU A 1 309 ? 5.144 -17.895 -8.179 1.00 94.62 309 LEU A CA 1
ATOM 2490 C C . LEU A 1 309 ? 6.209 -16.801 -8.322 1.00 94.62 309 LEU A C 1
ATOM 2492 O O . LEU A 1 309 ? 6.287 -16.158 -9.368 1.00 94.62 309 LEU A O 1
ATOM 2496 N N . GLN A 1 310 ? 7.051 -16.621 -7.300 1.00 93.75 310 GLN A N 1
ATOM 2497 C CA . GLN A 1 310 ? 8.134 -15.642 -7.337 1.00 93.75 310 GLN A CA 1
ATOM 2498 C C . GLN A 1 310 ? 9.090 -15.919 -8.502 1.00 93.75 310 GLN A C 1
ATOM 2500 O O . GLN A 1 310 ? 9.303 -15.040 -9.333 1.00 93.75 310 GLN A O 1
ATOM 2505 N N . SER A 1 311 ? 9.608 -17.147 -8.607 1.00 94.31 311 SER A N 1
ATOM 2506 C CA . SER A 1 311 ? 10.540 -17.508 -9.683 1.00 94.31 311 SER A CA 1
ATOM 2507 C C . SER A 1 311 ? 9.916 -17.355 -11.075 1.00 94.31 311 SER A C 1
ATOM 2509 O O . SER A 1 311 ? 10.563 -16.851 -11.989 1.00 94.31 311 SER A O 1
ATOM 2511 N N . ALA A 1 312 ? 8.635 -17.703 -11.239 1.00 96.25 312 ALA A N 1
ATOM 2512 C CA . ALA A 1 312 ? 7.938 -17.560 -12.510 1.00 96.25 312 ALA A CA 1
ATOM 2513 C C . ALA A 1 312 ? 7.757 -16.089 -12.912 1.00 96.25 312 ALA A C 1
ATOM 2515 O O . ALA A 1 312 ? 7.930 -15.755 -14.082 1.00 96.25 312 ALA A O 1
ATOM 2516 N N . VAL A 1 313 ? 7.453 -15.205 -11.954 1.00 96.19 313 VAL A N 1
ATOM 2517 C CA . VAL A 1 313 ? 7.381 -13.754 -12.190 1.00 96.19 313 VAL A CA 1
ATOM 2518 C C . VAL A 1 313 ? 8.760 -13.189 -12.527 1.00 96.19 313 VAL A C 1
ATOM 2520 O O . VAL A 1 313 ? 8.887 -12.449 -13.496 1.00 96.19 313 VAL A O 1
ATOM 2523 N N . GLU A 1 314 ? 9.804 -13.557 -11.786 1.00 96.00 314 GLU A N 1
ATOM 2524 C CA . GLU A 1 314 ? 11.173 -13.114 -12.078 1.00 96.00 314 GLU A CA 1
ATOM 2525 C C . GLU A 1 314 ? 11.615 -13.541 -13.480 1.00 96.00 314 GLU A C 1
ATOM 2527 O O . GLU A 1 314 ? 12.189 -12.743 -14.219 1.00 96.00 314 GLU A O 1
ATOM 2532 N N . ILE A 1 315 ? 11.312 -14.780 -13.876 1.00 97.00 315 ILE A N 1
ATOM 2533 C CA . ILE A 1 315 ? 11.627 -15.300 -15.207 1.00 97.00 315 ILE A CA 1
ATOM 2534 C C . ILE A 1 315 ? 10.797 -14.596 -16.285 1.00 97.00 315 ILE A C 1
ATOM 2536 O O . ILE A 1 315 ? 11.365 -14.241 -17.316 1.00 97.00 315 ILE A O 1
ATOM 2540 N N . LEU A 1 316 ? 9.503 -14.336 -16.064 1.00 96.75 316 LEU A N 1
ATOM 2541 C CA . LEU A 1 316 ? 8.653 -13.584 -16.999 1.00 96.75 316 LEU A CA 1
ATOM 2542 C C . LEU A 1 316 ? 9.240 -12.206 -17.334 1.00 96.75 316 LEU A C 1
ATOM 2544 O O . LEU A 1 316 ? 9.157 -11.769 -18.477 1.00 96.75 316 LEU A O 1
ATOM 2548 N N . LEU A 1 317 ? 9.825 -11.529 -16.342 1.00 95.69 317 LEU A N 1
ATOM 2549 C CA . LEU A 1 317 ? 10.312 -10.151 -16.457 1.00 95.69 317 LEU A CA 1
ATOM 2550 C C . LEU A 1 317 ? 11.759 -10.035 -16.977 1.00 95.69 317 LEU A C 1
ATOM 2552 O O . LEU A 1 317 ? 12.294 -8.925 -17.076 1.00 95.69 317 LEU A O 1
ATOM 2556 N N . ARG A 1 318 ? 12.408 -11.153 -17.327 1.00 95.38 318 ARG A N 1
ATOM 2557 C CA . ARG A 1 318 ? 13.743 -11.154 -17.955 1.00 95.38 318 ARG A CA 1
ATOM 2558 C C . ARG A 1 318 ? 13.726 -10.509 -19.339 1.00 95.38 318 ARG A C 1
ATOM 2560 O O . ARG A 1 318 ? 12.673 -10.215 -19.894 1.00 95.38 318 ARG A O 1
ATOM 2567 N N . ASP A 1 319 ? 14.919 -10.255 -19.882 1.00 90.25 319 ASP A N 1
ATOM 2568 C CA . ASP A 1 319 ? 15.025 -9.813 -21.271 1.00 90.25 319 ASP A CA 1
ATOM 2569 C C . ASP A 1 319 ? 14.837 -10.955 -22.261 1.00 90.25 319 ASP A C 1
ATOM 2571 O O . ASP A 1 319 ? 15.580 -11.949 -22.240 1.00 90.25 319 ASP A O 1
ATOM 2575 N N . TYR A 1 320 ? 13.867 -10.747 -23.138 1.00 95.31 320 TYR A N 1
ATOM 2576 C CA . TYR A 1 320 ? 13.561 -11.587 -24.286 1.00 95.31 320 TYR A CA 1
ATOM 2577 C C . TYR A 1 320 ? 13.491 -10.765 -25.570 1.00 95.31 320 TYR A C 1
ATOM 2579 O O . TYR A 1 320 ? 13.172 -11.324 -26.608 1.00 95.31 320 TYR A O 1
ATOM 2587 N N . LEU A 1 321 ? 13.742 -9.455 -25.505 1.00 94.81 321 LEU A N 1
ATOM 2588 C CA . LEU A 1 321 ? 13.808 -8.610 -26.686 1.00 94.81 321 LEU A CA 1
ATOM 2589 C C . LEU A 1 321 ? 15.257 -8.512 -27.150 1.00 94.81 321 LEU A C 1
ATOM 2591 O O . LEU A 1 321 ? 16.194 -8.585 -26.352 1.00 94.81 321 LEU A O 1
ATOM 2595 N N . SER A 1 322 ? 15.448 -8.382 -28.452 1.00 92.25 322 SER A N 1
ATOM 2596 C CA . SER A 1 322 ? 16.761 -8.186 -29.057 1.00 92.25 322 SER A CA 1
ATOM 2597 C C . SER A 1 322 ? 16.639 -7.242 -30.241 1.00 92.25 322 SER A C 1
ATOM 2599 O O . SER A 1 322 ? 15.622 -7.229 -30.932 1.00 92.25 322 SER A O 1
ATOM 2601 N N . HIS A 1 323 ? 17.659 -6.412 -30.433 1.00 91.88 323 HIS A N 1
ATOM 2602 C CA . HIS A 1 323 ? 17.784 -5.572 -31.617 1.00 91.88 323 HIS A CA 1
ATOM 2603 C C . HIS A 1 323 ? 18.550 -6.353 -32.679 1.00 91.88 323 HIS A C 1
ATOM 2605 O O . HIS A 1 323 ? 19.690 -6.752 -32.443 1.00 91.88 323 HIS A O 1
ATOM 2611 N N . GLU A 1 324 ? 17.928 -6.568 -33.830 1.00 91.62 324 GLU A N 1
ATOM 2612 C CA . GLU A 1 324 ? 18.575 -7.120 -35.019 1.00 91.62 324 GLU A CA 1
ATOM 2613 C C . GLU A 1 324 ? 18.831 -5.993 -36.015 1.00 91.62 324 GLU A C 1
ATOM 2615 O O . GLU A 1 324 ? 17.990 -5.112 -36.187 1.00 91.62 324 GLU A O 1
ATOM 2620 N N . PHE A 1 325 ? 19.993 -6.017 -36.665 1.00 89.62 325 PHE A N 1
ATOM 2621 C CA . PHE A 1 325 ? 20.390 -5.008 -37.641 1.00 89.62 325 PHE A CA 1
ATOM 2622 C C . PHE A 1 325 ? 20.670 -5.686 -38.975 1.00 89.62 325 PHE A C 1
ATOM 2624 O O . PHE A 1 325 ? 21.557 -6.526 -39.075 1.00 89.62 325 PHE A O 1
ATOM 2631 N N . THR A 1 326 ? 19.936 -5.293 -40.008 1.00 89.88 326 THR A N 1
ATOM 2632 C CA . THR A 1 326 ? 20.162 -5.735 -41.384 1.00 89.88 326 THR A CA 1
ATOM 2633 C C . THR A 1 326 ? 20.799 -4.599 -42.169 1.00 89.88 326 THR A C 1
ATOM 2635 O O . THR A 1 326 ? 20.285 -3.483 -42.167 1.00 89.88 326 THR A O 1
ATOM 2638 N N . VAL A 1 327 ? 21.896 -4.876 -42.871 1.00 88.56 327 VAL A N 1
ATOM 2639 C CA . VAL A 1 327 ? 22.531 -3.911 -43.778 1.00 88.56 327 VAL A CA 1
ATOM 2640 C C . VAL A 1 327 ? 22.282 -4.353 -45.208 1.00 88.56 327 VAL A C 1
ATOM 2642 O O . VAL A 1 327 ? 22.605 -5.486 -45.574 1.00 88.56 327 VAL A O 1
ATOM 2645 N N . LYS A 1 328 ? 21.730 -3.453 -46.020 1.00 89.25 328 LYS A N 1
ATOM 2646 C CA . LYS A 1 328 ? 21.472 -3.676 -47.442 1.00 89.25 328 LYS A CA 1
ATOM 2647 C C . LYS A 1 328 ? 22.384 -2.808 -48.294 1.00 89.25 328 LYS A C 1
ATOM 2649 O O . LYS A 1 328 ? 22.596 -1.659 -47.931 1.00 89.25 328 LYS A O 1
ATOM 2654 N N . GLN A 1 329 ? 22.867 -3.319 -49.425 1.00 87.75 329 GLN A N 1
ATOM 2655 C CA . GLN A 1 329 ? 23.548 -2.536 -50.459 1.00 87.75 329 GLN A CA 1
ATOM 2656 C C . GLN A 1 329 ? 22.863 -2.761 -51.809 1.00 87.75 329 GLN A C 1
ATOM 2658 O O . GLN A 1 329 ? 22.701 -3.902 -52.234 1.00 87.75 329 GLN A O 1
ATOM 2663 N N . GLY A 1 330 ? 22.407 -1.694 -52.470 1.00 82.81 330 GLY A N 1
ATOM 2664 C CA . GLY A 1 330 ? 21.683 -1.806 -53.747 1.00 82.81 330 GLY A CA 1
ATOM 2665 C C . GLY A 1 330 ? 20.400 -2.651 -53.657 1.00 82.81 330 GLY A C 1
ATOM 2666 O O . GLY A 1 330 ? 19.949 -3.212 -54.652 1.00 82.81 330 GLY A O 1
ATOM 2667 N N . GLY A 1 331 ? 19.829 -2.778 -52.452 1.00 81.06 331 GLY A N 1
ATOM 2668 C CA . GLY A 1 331 ? 18.658 -3.610 -52.158 1.00 81.06 331 GLY A CA 1
ATOM 2669 C C . GLY A 1 331 ? 18.951 -5.058 -51.735 1.00 81.06 331 GLY A C 1
ATOM 2670 O O . GLY A 1 331 ? 18.015 -5.741 -51.316 1.00 81.06 331 GLY A O 1
ATOM 2671 N N . GLU A 1 332 ? 20.206 -5.517 -51.780 1.00 84.12 332 GLU A N 1
ATOM 2672 C CA . GLU A 1 332 ? 20.612 -6.863 -51.345 1.00 84.12 332 GLU A CA 1
ATOM 2673 C C . GLU A 1 332 ? 21.143 -6.866 -49.906 1.00 84.12 332 GLU A C 1
ATOM 2675 O O . GLU A 1 332 ? 21.908 -5.982 -49.527 1.00 84.12 332 GLU A O 1
ATOM 2680 N N . ASP A 1 333 ? 20.764 -7.865 -49.101 1.00 84.25 333 ASP A N 1
ATOM 2681 C CA . ASP A 1 333 ? 21.253 -8.013 -47.723 1.00 84.25 333 ASP A CA 1
ATOM 2682 C C . ASP A 1 333 ? 22.731 -8.442 -47.734 1.00 84.25 333 ASP A C 1
ATOM 2684 O O . ASP A 1 333 ? 23.068 -9.551 -48.152 1.00 84.25 333 ASP A O 1
ATOM 2688 N N . ILE A 1 334 ? 23.617 -7.573 -47.245 1.00 85.56 334 ILE A N 1
ATOM 2689 C CA . ILE A 1 334 ? 25.065 -7.825 -47.170 1.00 85.56 334 ILE A CA 1
ATOM 2690 C C . ILE A 1 334 ? 25.534 -8.182 -45.754 1.00 85.56 334 ILE A C 1
ATOM 2692 O O . ILE A 1 334 ? 26.620 -8.737 -45.583 1.00 85.56 334 ILE A O 1
ATOM 2696 N N . PHE A 1 335 ? 24.719 -7.888 -44.738 1.00 81.31 335 PHE A N 1
ATOM 2697 C CA . PHE A 1 335 ? 24.960 -8.264 -43.347 1.00 81.31 335 PHE A CA 1
ATOM 2698 C C . PHE A 1 335 ? 23.637 -8.437 -42.597 1.00 81.31 335 PHE A C 1
ATOM 2700 O O . PHE A 1 335 ? 22.692 -7.676 -42.825 1.00 81.31 335 PHE A O 1
ATOM 2707 N N . ARG A 1 336 ? 23.599 -9.418 -41.693 1.00 69.62 336 ARG A N 1
ATOM 2708 C CA . ARG A 1 336 ? 22.481 -9.690 -40.792 1.00 69.62 336 ARG A CA 1
ATOM 2709 C C . ARG A 1 336 ? 22.981 -10.132 -39.424 1.00 69.62 336 ARG A C 1
ATOM 2711 O O . ARG A 1 336 ? 23.989 -10.879 -39.398 1.00 69.62 336 ARG A O 1
#

Organism: NCBI:txid412755

Secondary structure (DSSP, 8-state):
-HHHHHHHHHH--HHHHHHHHHHHHHHHHHHHHHTT--HHHHHHHHHHHHHHHHHHHHHHHHHHHHHHHHHHHHHHHHHHHHHHHHHHHHHHHHHHHHT--HHHHHHHHHHHHHHHHHHHHHHHHHHHHHHHHHHHHHHHHHHHHHHHHHHHHHHHHHHTT-S-HHHHHHHHHHHHHHHHHHHHHHHHHHHHHHHHHHHHHHHHHHHHHHHHHHHHHHHHHHHHTSHHHHB-STTEEEEEEEEE-HHHHHHHTGGGB-TTS-GGGG-TTEETTEE---GGGHHHHHHHHHHHHHHS-HHHH-BPTT--HHHHHHHHTS--EEEEEEEEETTEEEE-

Sequence (336 aa):
MQDIGDKIEKLGNKSSIEAELQTIAENSEALSKSSGFTDEENKKYKELQQKVTSLNAQCETIQRTREYFQELSNQIPAHIEKTISELDELVEEVIASLGLADAEIKSAKPHIIKLKQEIQVTNKEFIKDILGAAKKLSRELETTTGKLNTAKKQLDSFLNKISNQQKLKELQDASKQSTLLLKQIDRHETTKSKIEKKYQHSVKKIGEFITERYKIQKKIIELFNDPTYTEIGDDIVVIADLTFDEDKFNNNFLGCFDRRYDISRLGNFFRNNSIAWSSDKHVEIINSIFHKLIKTPEAALIFRSGQTLQSAVEILLRDYLSHEFTVKQGGEDIFR

Foldseek 3Di:
DVVLVVVLVVLPDLVVLVVLLVVLVVVLLVLLVVLPDDPVRSVVLVVLVVLLVVLVVVLVVLVVLLVVLVVCLVPVVVVLVVVLVVLVVVLVVVCVVVVDDPVRCVVCVVVSVVVNVVSVVVSVVSSVVSVVVSVVSVVVSVVSVVVSVVSVVVSVVSLVSRPCVVVSVVSVVSSVSSVVSSVVSVVSVVVVVVVVVVVVVVLVVLLVVQVVVLVVVVVVQVVCQDPVNQDDPAQKGKHKDKDFQQVLCLCQLVVFADVVDDPCLLDPQDDPSTGNDDSVCSSVSLSSSLVSLVPDDFVVRHTDPPHGSVSSNVSSSDDRIDMDMFMDGNRHTPDD

pLDDT: mean 87.63, std 7.42, range [59.34, 97.0]

Radius of gyration: 33.54 Å; chains: 1; bounding box: 68×61×98 Å

=== Feature glossary ===
The record interleaves many kinds of information about one protein. Here is each kind framed as the question it answers.

Q: What are the backbone torsion angles?
A: φ (phi) and ψ (psi) are the two rotatable backbone dihedrals per residue: φ is the C(i-1)–N–Cα–C torsion, ψ is the N–Cα–C–N(i+1) torsion, both in degrees on (−180°, 180°]. α-helical residues cluster near (−60°, −45°); β-strand residues near (−120°, +130°). A Ramachandran plot is simply a scatter of (φ, ψ) for every residue.

Q: What is the amino-acid chain?
A: This is the polypeptide sequence — one letter per residue, N-terminus first. Length ranges from a few dozen residues for small domains to over a thousand for large multi-domain proteins.

Q: How mobile is each atom in the crystal?
A: For experimental (PDB) structures, the B-factor (temperature factor) quantifies the positional spread of each atom in the crystal — a combination of thermal vibration and static disorder — in units of Å². High B-factors mark flexible loops or poorly resolved regions; low B-factors mark the rigid, well-ordered core.

Q: Are the domains correctly placed relative to each other?
A: Predicted Aligned Error (PAE) is an AlphaFold confidence matrix: entry (i, j) is the expected error in the position of residue j, in ångströms, when the prediction is superimposed on the true structure at residue i. Low PAE within a block of residues means that block is internally rigid and well-predicted; high PAE between two blocks means their relative placement is uncertain even if each block individually is confident.

Q: How confident is the AlphaFold model at each residue?
A: pLDDT is the predicted lDDT-Cα score: AlphaFold's confidence that the local environment of each residue (all inter-atomic distances within 15 Å) is correctly placed. It is a per-residue number between 0 and 100, with higher meaning more reliable.

Q: What family and function is it annotated with?
A: Functional annotations link the protein to curated databases. InterPro entries identify conserved domains and families by matching the sequence against member-database signatures (Pfam, PROSITE, CDD, …). Gene Ontology (GO) terms describe molecular function, biological process, and cellular component in a controlled vocabulary. CATH places the structure in a hierarchical fold classification (Class/Architecture/Topology/Homologous-superfamily). The organism is the source species.

Q: How big and how compact is the whole molecule?
A: Three whole-structure scalars: the radius of gyration (RMS distance of Cα from centroid, in Å), the count of Cα–Cα contacts (pairs closer than 8 Å and separated by more than four residues in sequence — i.e. tertiary, not local, contacts), and the bounding-box dimensions. Together they distinguish compact globular folds from extended fibres or disordered chains.

Q: What known structures does this most resemble?
A: The Foldseek neighbor list gives the closest experimentally determined structures in the PDB, ranked by structural alignment. TM-score near 1 means near-identical fold; near 0.3 means only rough topology match. This is how one finds what a novel AlphaFold prediction most resembles in the solved-structure universe.

Q: Which residues are buried vs exposed?
A: SASA measures how much of the protein is reachable by solvent. It is computed by rolling a water-sized probe over the atomic surface and summing the exposed area (Å²). Per-residue SASA distinguishes core (buried, low SASA) from surface (exposed, high SASA) residues; total SASA is a whole-molecule size measure.

Q: Which residues are in helices, strands, or loops?
A: Eight-state secondary structure (DSSP): H is the canonical α-helix, G the tighter 3₁₀-helix, I the wider π-helix; E/B are β-structure, T and S are turns and bends, and '-' is everything else. DSSP derives these from the pattern of main-chain N–H···O=C hydrogen bonds, not from the sequence.

Q: Where is each backbone atom in 3D?
A: Structure coordinates are given as an mmCIF _atom_site loop: one row per atom with element, residue name, chain id, sequence number, and x/y/z position in Å. Only the four main-chain atoms per residue are included here; side chains are omitted to keep the record compact.

Q: What if only a Cα trace is available?
A: Three-state secondary structure (P-SEA) collapses the eight DSSP classes into helix (a), strand (b), and coil (c). P-SEA assigns these from Cα geometry alone — distances and angles — without requiring backbone oxygens, so it works on any Cα trace.

Q: What do the rendered images show?
A: The six renders are orthographic views along the three Cartesian axes in both directions. Representation (cartoon, sticks, or surface) and color scheme (sequence-rainbow or by-chain) vary across proteins so the training set covers all the common visualization conventions.

Q: What does the local fold look like, residue by residue?
A: Foldseek's 3Di representation compresses backbone geometry into a per-residue letter drawn from a learned twenty-state alphabet. It captures the tertiary interaction pattern around each residue — which residues are packed against it in space, regardless of where they are in sequence.

Q: What do the diagnostic plots show?
A: The contact map is a binary N×N matrix image: pixel (i, j) is dark where Cα_i and Cα_j are within 8 Å and |i−j|>4. Because the |i−j|>4 filter removes local helical contacts, off-diagonal stripes parallel to the main diagonal indicate parallel β-sheets; stripes perpendicular to it indicate antiparallel β-sheets. The Ramachandran plot scatters every residue's (φ, ψ) pair against the sterically allowed regions. The PAE heatmap renders the predicted-aligned-error matrix.